Protein AF-0000000087512909 (afdb_homodimer)

Nearest PDB structures (foldseek):
  4nt5-assembly1_A-2  TM=8.032E-01  e=2.536E-07  Homo sapiens
  4my2-assembly1_A-2  TM=7.435E-01  e=4.904E-05  Escherichia coli O157:H7
  5cl1-assembly1_B  TM=7.470E-01  e=7.953E-05  Escherichia coli O157:H7
  5bpu-assembly1_A  TM=6.965E-01  e=5.762E-05  Homo sapiens
  8wvy-assembly1_E  TM=7.202E-01  e=4.205E-04  Homo sapiens

Sequence (232 aa):
MSLLCAGNSITKPCNVTKGKVYLDSNGCKSANEVEVTTCGGSCGTYAMYSLEANMMERSCTCCREESTTKKDVEMICPDGSKFNHSYIHINRCGCQKTECVTPEATQVTRSQRRRRMSLLCAGNSITKPCNVTKGKVYLDSNGCKSANEVEVTTCGGSCGTYAMYSLEANMMERSCTCCREESTTKKDVEMICPDGSKFNHSYIHINRCGCQKTECVTPEATQVTRSQRRRR

Secondary structure (DSSP, 8-state):
------SS--BPBSEEEEEEE--EETTEEESS-EEEEEEEEEEEEEEEEETTTTEEEEEEEEEEEEEEEEEEEEEE-TTS-EEEEEEEEEEEEEEEEE------------------/------SS--BPBSEEEEEEE--EETTEEESS-EEEEEEEEEEEEEEEEETTTTEEEEEEEEEEEEEEEEEEEEEE-TTS-EEEEEEEEEEEEEEEEE------------------

Solvent-accessible surface area (backbone atoms only — not comparable to full-atom values): 13269 Å² total; per-residue (Å²): 131,99,77,66,80,72,83,82,48,65,41,53,54,45,33,70,45,80,43,76,40,65,51,67,50,96,77,20,29,36,78,52,73,39,80,46,32,32,23,32,22,27,25,70,18,27,23,36,61,33,71,80,76,68,42,79,45,74,46,30,26,27,17,30,73,73,38,71,44,82,45,76,42,53,32,39,33,89,90,67,51,72,48,78,44,78,44,66,35,53,76,35,44,38,71,38,63,27,59,80,45,68,66,73,70,76,71,73,74,69,74,73,72,70,81,124,134,87,83,69,81,72,83,80,50,65,42,54,54,44,33,70,44,81,44,75,38,66,51,66,50,96,77,20,29,36,78,52,72,36,81,44,32,33,23,33,23,26,24,70,19,26,25,38,60,34,72,79,77,68,41,79,44,75,46,29,26,28,16,29,72,72,37,70,45,83,44,76,42,53,31,38,34,90,88,68,52,72,48,79,41,77,44,66,38,54,77,36,43,36,68,39,63,26,60,82,44,70,64,72,70,76,70,73,73,70,73,72,71,72,78,123

Radius of gyration: 24.67 Å; Cα contacts (8 Å, |Δi|>4): 544; chains: 2; bounding box: 59×71×62 Å

pLDDT: mean 82.42, std 23.93, range [20.06, 98.62]

Structure (mmCIF, N/CA/C/O backbone):
data_AF-0000000087512909-model_v1
#
loop_
_entity.id
_entity.type
_entity.pdbx_description
1 polymer 'CTCK domain-containing protein'
#
loop_
_atom_site.group_PDB
_atom_site.id
_atom_site.type_symbol
_atom_site.label_atom_id
_atom_site.label_alt_id
_atom_site.label_comp_id
_atom_site.label_asym_id
_atom_site.label_entity_id
_atom_site.label_seq_id
_atom_site.pdbx_PDB_ins_code
_atom_site.Cartn_x
_atom_site.Cartn_y
_atom_site.Cartn_z
_atom_site.occupancy
_atom_site.B_iso_or_equiv
_atom_site.auth_seq_id
_atom_site.auth_comp_id
_atom_site.auth_asym_id
_atom_site.auth_atom_id
_atom_site.pdbx_PDB_model_num
ATOM 1 N N . MET A 1 1 ? -19.719 -14.008 -11.492 1 21.67 1 MET A N 1
ATOM 2 C CA . MET A 1 1 ? -18.578 -13.109 -11.609 1 21.67 1 MET A CA 1
ATOM 3 C C . MET A 1 1 ? -18.828 -11.812 -10.844 1 21.67 1 MET A C 1
ATOM 5 O O . MET A 1 1 ? -19.688 -11.016 -11.234 1 21.67 1 MET A O 1
ATOM 9 N N . SER A 1 2 ? -19.109 -11.961 -9.477 1 26.08 2 SER A N 1
ATOM 10 C CA . SER A 1 2 ? -19.625 -11.055 -8.453 1 26.08 2 SER A CA 1
ATOM 11 C C . SER A 1 2 ? -18.875 -9.734 -8.453 1 26.08 2 SER A C 1
ATOM 13 O O . SER A 1 2 ? -17.719 -9.672 -8.039 1 26.08 2 SER A O 1
ATOM 15 N N . LEU A 1 3 ? -19.188 -8.789 -9.5 1 25.95 3 LEU A N 1
ATOM 16 C CA . LEU A 1 3 ? -18.906 -7.5 -10.133 1 25.95 3 LEU A CA 1
ATOM 17 C C . LEU A 1 3 ? -18.859 -6.383 -9.094 1 25.95 3 LEU A C 1
ATOM 19 O O . LEU A 1 3 ? -17.891 -5.617 -9.031 1 25.95 3 LEU A O 1
ATOM 23 N N . LEU A 1 4 ? -20.125 -5.719 -8.766 1 27.83 4 LEU A N 1
ATOM 24 C CA . LEU A 1 4 ? -20.641 -4.355 -8.711 1 27.83 4 LEU A CA 1
ATOM 25 C C . LEU A 1 4 ? -20.531 -3.793 -7.297 1 27.83 4 LEU A C 1
ATOM 27 O O . LEU A 1 4 ? -21.188 -2.807 -6.965 1 27.83 4 LEU A O 1
ATOM 31 N N . CYS A 1 5 ? -20.031 -4.145 -6.266 1 32.28 5 CYS A N 1
ATOM 32 C CA . CYS A 1 5 ? -20.094 -3.111 -5.238 1 32.28 5 CYS A CA 1
ATOM 33 C C . CYS A 1 5 ? -19.656 -1.761 -5.805 1 32.28 5 CYS A C 1
ATOM 35 O O . CYS A 1 5 ? -18.516 -1.587 -6.215 1 32.28 5 CYS A O 1
ATOM 37 N N . ALA A 1 6 ? -20.453 -0.843 -6.508 1 32.81 6 ALA A N 1
ATOM 38 C CA . ALA A 1 6 ? -20.422 0.403 -7.27 1 32.81 6 ALA A CA 1
ATOM 39 C C . ALA A 1 6 ? -19.5 1.422 -6.605 1 32.81 6 ALA A C 1
ATOM 41 O O . ALA A 1 6 ? -18.609 1.976 -7.25 1 32.81 6 ALA A O 1
ATOM 42 N N . GLY A 1 7 ? -20.109 2.531 -5.762 1 36.38 7 GLY A N 1
ATOM 43 C CA . GLY A 1 7 ? -19.562 3.812 -5.359 1 36.38 7 GLY A CA 1
ATOM 44 C C . GLY A 1 7 ? -18.391 3.68 -4.402 1 36.38 7 GLY A C 1
ATOM 45 O O . GLY A 1 7 ? -17.312 4.227 -4.648 1 36.38 7 GLY A O 1
ATOM 46 N N . ASN A 1 8 ? -18.609 3.648 -2.977 1 41.09 8 ASN A N 1
ATOM 47 C CA . ASN A 1 8 ? -17.531 3.523 -2.014 1 41.09 8 ASN A CA 1
ATOM 48 C C . ASN A 1 8 ? -16.797 2.188 -2.158 1 41.09 8 ASN A C 1
ATOM 50 O O . ASN A 1 8 ? -17.359 1.136 -1.839 1 41.09 8 ASN A O 1
ATOM 54 N N . SER A 1 9 ? -16.156 1.783 -3.201 1 48.12 9 SER A N 1
ATOM 55 C CA . SER A 1 9 ? -15.531 0.517 -3.564 1 48.12 9 SER A CA 1
ATOM 56 C C . SER A 1 9 ? -14.984 -0.203 -2.336 1 48.12 9 SER A C 1
ATOM 58 O O . SER A 1 9 ? -14.133 0.33 -1.627 1 48.12 9 SER A O 1
ATOM 60 N N . ILE A 1 10 ? -15.789 -0.785 -1.479 1 51.94 10 ILE A N 1
ATOM 61 C CA . ILE A 1 10 ? -15.367 -1.654 -0.385 1 51.94 10 ILE A CA 1
ATOM 62 C C . ILE A 1 10 ? -14.18 -2.5 -0.822 1 51.94 10 ILE A C 1
ATOM 64 O O . ILE A 1 10 ? -14.273 -3.281 -1.77 1 51.94 10 ILE A O 1
ATOM 68 N N . THR A 1 11 ? -13.102 -1.934 -0.713 1 67.62 11 THR A N 1
ATOM 69 C CA . THR A 1 11 ? -11.875 -2.68 -0.998 1 67.62 11 THR A CA 1
ATOM 70 C C . THR A 1 11 ? -11.719 -3.846 -0.026 1 67.62 11 THR A C 1
ATOM 72 O O . THR A 1 11 ? -11.906 -3.686 1.182 1 67.62 11 THR A O 1
ATOM 75 N N . LYS A 1 12 ? -11.836 -5.172 -0.447 1 84.44 12 LYS A N 1
ATOM 76 C CA . LYS A 1 12 ? -11.602 -6.371 0.355 1 84.44 12 LYS A CA 1
ATOM 77 C C . LYS A 1 12 ? -10.25 -6.309 1.054 1 84.44 12 LYS A C 1
ATOM 79 O O . LYS A 1 12 ? -9.266 -5.824 0.48 1 84.44 12 LYS A O 1
ATOM 84 N N . PRO A 1 13 ? -10.312 -6.668 2.404 1 90.75 13 PRO A N 1
ATOM 85 C CA . PRO A 1 13 ? -9.023 -6.703 3.102 1 90.75 13 PRO A CA 1
ATOM 86 C C . PRO A 1 13 ? -8.047 -7.707 2.488 1 90.75 13 PRO A C 1
ATOM 88 O O . PRO A 1 13 ? -8.469 -8.648 1.815 1 90.75 13 PRO A O 1
ATOM 91 N N . CYS A 1 14 ? -6.898 -7.547 2.758 1 93.75 14 CYS A N 1
ATOM 92 C CA . CYS A 1 14 ? -5.832 -8.438 2.318 1 93.75 14 CYS A CA 1
ATOM 93 C C . CYS A 1 14 ? -6.125 -9.883 2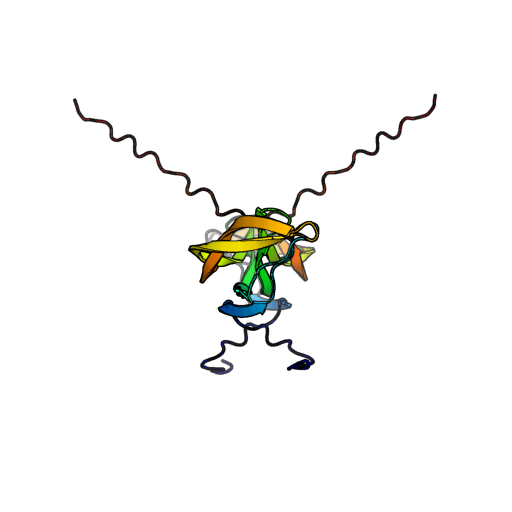.727 1 93.75 14 CYS A C 1
ATOM 95 O O . CYS A 1 14 ? -6.324 -10.164 3.908 1 93.75 14 CYS A O 1
ATOM 97 N N . ASN A 1 15 ? -6.113 -10.75 1.709 1 96.38 15 ASN A N 1
ATOM 98 C CA . ASN A 1 15 ? -6.406 -12.156 1.964 1 96.38 15 ASN A CA 1
ATOM 99 C C . ASN A 1 15 ? -5.863 -13.055 0.854 1 96.38 15 ASN A C 1
ATOM 101 O O . ASN A 1 15 ? -5.566 -12.578 -0.244 1 96.38 15 ASN A O 1
ATOM 105 N N . VAL A 1 16 ? -5.746 -14.406 1.277 1 98.19 16 VAL A N 1
ATOM 106 C CA . VAL A 1 16 ? -5.387 -15.398 0.269 1 98.19 16 VAL A CA 1
ATOM 107 C C . VAL A 1 16 ? -6.609 -15.75 -0.575 1 98.19 16 VAL A C 1
ATOM 109 O O . VAL A 1 16 ? -7.699 -15.969 -0.039 1 98.19 16 VAL A O 1
ATOM 112 N N . THR A 1 17 ? -6.496 -15.766 -1.826 1 97.5 17 THR A N 1
ATOM 113 C CA . THR A 1 17 ? -7.52 -16.266 -2.734 1 97.5 17 THR A CA 1
ATOM 114 C C . THR A 1 17 ? -7.004 -17.484 -3.502 1 97.5 17 THR A C 1
ATOM 116 O O . THR A 1 17 ? -5.82 -17.562 -3.83 1 97.5 17 THR A O 1
ATOM 119 N N . LYS A 1 18 ? -7.922 -18.438 -3.732 1 97.69 18 LYS A N 1
ATOM 120 C CA . LYS A 1 18 ? -7.543 -19.672 -4.414 1 97.69 18 LYS A CA 1
ATOM 121 C C . LYS A 1 18 ? -8.273 -19.812 -5.75 1 97.69 18 LYS A C 1
ATOM 123 O O . LYS A 1 18 ? -9.414 -19.375 -5.887 1 97.69 18 LYS A O 1
ATOM 128 N N . GLY A 1 19 ? -7.562 -20.406 -6.711 1 97.12 19 GLY A N 1
ATOM 129 C CA . GLY A 1 19 ? -8.125 -20.781 -8 1 97.12 19 GLY A CA 1
ATOM 130 C C . GLY A 1 19 ? -7.512 -22.047 -8.578 1 97.12 19 GLY A C 1
ATOM 131 O O . GLY A 1 19 ? -6.371 -22.391 -8.266 1 97.12 19 GLY A O 1
ATOM 132 N N . LYS A 1 20 ? -8.344 -22.75 -9.352 1 97.5 20 LYS A N 1
ATOM 133 C CA . LYS A 1 20 ? -7.824 -23.906 -10.062 1 97.5 20 LYS A CA 1
ATOM 134 C C . LYS A 1 20 ? -7.684 -23.625 -11.555 1 97.5 20 LYS A C 1
ATOM 136 O O . LYS A 1 20 ? -8.656 -23.266 -12.219 1 97.5 20 LYS A O 1
ATOM 141 N N . VAL A 1 21 ? -6.516 -23.812 -11.977 1 96.56 21 VAL A N 1
ATOM 142 C CA . VAL A 1 21 ? -6.262 -23.516 -13.375 1 96.56 21 VAL A CA 1
ATOM 143 C C . VAL A 1 21 ? -5.195 -24.469 -13.922 1 96.56 21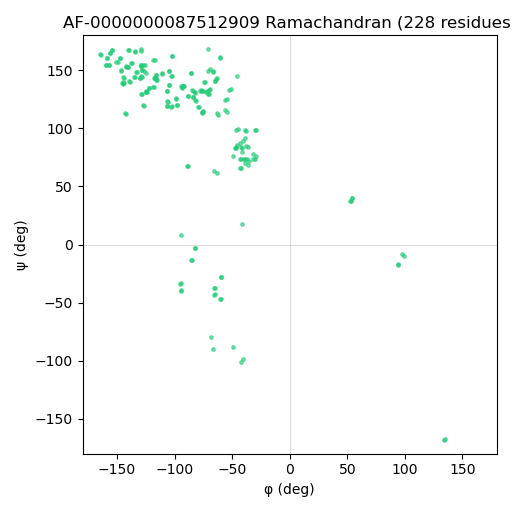 VAL A C 1
ATOM 145 O O . VAL A 1 21 ? -4.504 -25.141 -13.156 1 96.56 21 VAL A O 1
ATOM 148 N N . TYR A 1 22 ? -5.172 -24.562 -15.273 1 96.69 22 TYR A N 1
ATOM 149 C CA . TYR A 1 22 ? -4.02 -25.172 -15.914 1 96.69 22 TYR A CA 1
ATOM 150 C C . TYR A 1 22 ? -2.877 -24.188 -16.062 1 96.69 22 TYR A C 1
ATOM 152 O O . TYR A 1 22 ? -3.059 -23.094 -16.625 1 96.69 22 TYR A O 1
ATOM 160 N N . LEU A 1 23 ? -1.81 -24.531 -15.57 1 96.06 23 LEU A N 1
ATOM 161 C CA . LEU A 1 23 ? -0.639 -23.672 -15.758 1 96.06 23 LEU A CA 1
ATOM 162 C C . LEU A 1 23 ? -0.102 -23.797 -17.172 1 96.06 23 LEU A C 1
ATOM 164 O O . LEU A 1 23 ? -0.105 -24.875 -17.766 1 96.06 23 LEU A O 1
ATOM 168 N N . ASP A 1 24 ? 0.326 -22.641 -17.766 1 94.06 24 ASP A N 1
ATOM 169 C CA . ASP A 1 24 ? 0.859 -22.578 -19.125 1 94.06 24 ASP A CA 1
ATOM 170 C C . ASP A 1 24 ? 2.201 -21.859 -19.156 1 94.06 24 ASP A C 1
ATOM 172 O O . ASP A 1 24 ? 2.342 -20.781 -18.578 1 94.06 24 ASP A O 1
ATOM 176 N N . SER A 1 25 ? 3.164 -22.516 -19.797 1 91 25 SER A N 1
ATOM 177 C CA . SER A 1 25 ? 4.477 -21.906 -20.016 1 91 25 SER A CA 1
ATOM 178 C C . SER A 1 25 ? 5.047 -22.281 -21.375 1 91 25 SER A C 1
ATOM 180 O O . SER A 1 25 ? 5.445 -23.422 -21.594 1 91 25 SER A O 1
ATOM 182 N N . ASN A 1 26 ? 5.148 -21.219 -22.25 1 89.69 26 ASN A N 1
ATOM 183 C CA . ASN A 1 26 ? 5.73 -21.422 -23.578 1 89.69 26 ASN A CA 1
ATOM 184 C C . ASN A 1 26 ? 5.055 -22.578 -24.312 1 89.69 26 ASN A C 1
ATOM 186 O O . ASN A 1 26 ? 5.734 -23.438 -24.891 1 89.69 26 ASN A O 1
ATOM 190 N N . GLY A 1 27 ? 3.814 -22.703 -24.156 1 92.81 27 GLY A N 1
ATOM 191 C CA . GLY A 1 27 ? 3.049 -23.703 -24.891 1 92.81 27 GLY A CA 1
ATOM 192 C C . GLY A 1 27 ? 2.875 -25 -24.141 1 92.81 27 GLY A C 1
ATOM 193 O O . GLY A 1 27 ? 2.049 -25.844 -24.5 1 92.81 27 GLY A O 1
ATOM 194 N N . CYS A 1 28 ? 3.637 -25.156 -23.203 1 96.38 28 CYS A N 1
ATOM 195 C CA . CYS A 1 28 ? 3.498 -26.344 -22.375 1 96.38 28 CYS A CA 1
ATOM 196 C C . CYS A 1 28 ? 2.455 -26.125 -21.281 1 96.38 28 CYS A C 1
ATOM 198 O O . CYS A 1 28 ? 2.357 -25.047 -20.719 1 96.38 28 CYS A O 1
ATOM 200 N N . LYS A 1 29 ? 1.758 -27.281 -20.953 1 97.25 29 LYS A N 1
ATOM 201 C CA . LYS A 1 29 ? 0.678 -27.141 -19.969 1 97.25 29 LYS A CA 1
ATOM 202 C C . LYS A 1 29 ? 0.816 -28.172 -18.859 1 97.25 29 LYS A C 1
ATOM 204 O O . LYS A 1 29 ? 1.403 -29.234 -19.047 1 97.25 29 LYS A O 1
ATOM 209 N N . SER A 1 30 ? 0.26 -27.734 -17.75 1 97.44 30 SER A N 1
ATOM 210 C CA . SER A 1 30 ? 0.24 -28.719 -16.672 1 97.44 30 SER A CA 1
ATOM 211 C C . SER A 1 30 ? -0.66 -29.891 -17 1 97.44 30 SER A C 1
ATOM 213 O O . SER A 1 30 ? -1.695 -29.734 -17.656 1 97.44 30 SER A O 1
ATOM 215 N N . ALA A 1 31 ? -0.308 -31.031 -16.5 1 96.75 31 ALA A N 1
ATOM 216 C CA . ALA A 1 31 ? -1.059 -32.25 -16.766 1 96.75 31 ALA A CA 1
ATOM 217 C C . ALA A 1 31 ? -2.467 -32.188 -16.188 1 96.75 31 ALA A C 1
ATOM 219 O O . ALA A 1 31 ? -3.416 -32.719 -16.75 1 96.75 31 ALA A O 1
ATOM 220 N N . ASN A 1 32 ? -2.566 -31.578 -15.016 1 96.5 32 ASN A N 1
ATOM 221 C CA . ASN A 1 32 ? -3.832 -31.375 -14.32 1 96.5 32 ASN A CA 1
ATOM 222 C C . ASN A 1 32 ? -4.012 -29.922 -13.891 1 96.5 32 ASN A C 1
ATOM 224 O O . ASN A 1 32 ? -3.068 -29.125 -13.961 1 96.5 32 ASN A O 1
ATOM 228 N N . GLU A 1 33 ? -5.273 -29.656 -13.508 1 97.5 33 GLU A N 1
ATOM 229 C CA . GLU A 1 33 ? -5.488 -28.344 -12.883 1 97.5 33 GLU A CA 1
ATOM 230 C C . GLU A 1 33 ? -4.707 -28.234 -11.578 1 97.5 33 GLU A C 1
ATOM 232 O O . GLU A 1 33 ? -4.617 -29.188 -10.812 1 97.5 33 GLU A O 1
ATOM 237 N N . VAL A 1 34 ? -4.254 -27 -11.461 1 97.19 34 VAL A N 1
ATOM 238 C CA . VAL A 1 34 ? -3.443 -26.719 -10.281 1 97.19 34 VAL A CA 1
ATOM 239 C C . VAL A 1 34 ? -4.117 -25.641 -9.445 1 97.19 34 VAL A C 1
ATOM 241 O O . VAL A 1 34 ? -4.637 -24.656 -9.984 1 97.19 34 VAL A O 1
ATOM 244 N N . GLU A 1 35 ? -4.152 -25.859 -8.141 1 97.31 35 GLU A N 1
ATOM 245 C CA . GLU A 1 35 ? -4.625 -24.797 -7.266 1 97.31 35 GLU A CA 1
ATOM 246 C C . GLU A 1 35 ? -3.574 -23.703 -7.105 1 97.31 35 GLU A C 1
ATOM 248 O O . GLU A 1 35 ? -2.498 -23.938 -6.559 1 97.31 35 GLU A O 1
ATOM 253 N N . VAL A 1 36 ? -3.928 -22.562 -7.598 1 97.12 36 VAL A N 1
ATOM 254 C CA . VAL A 1 36 ? -3.041 -21.406 -7.488 1 97.12 36 VAL A CA 1
ATOM 255 C C . VAL A 1 36 ? -3.57 -20.453 -6.422 1 97.12 36 VAL A C 1
ATOM 257 O O . VAL A 1 36 ? -4.773 -20.203 -6.344 1 97.12 36 VAL A O 1
ATOM 260 N N . THR A 1 37 ? -2.6 -19.953 -5.613 1 98.31 37 THR A N 1
ATOM 261 C CA . THR A 1 37 ? -2.979 -19.016 -4.559 1 98.31 37 THR A CA 1
ATOM 262 C C . THR A 1 37 ? -2.359 -17.641 -4.805 1 98.31 37 THR A C 1
ATOM 264 O O . THR A 1 37 ? -1.219 -17.547 -5.266 1 98.31 37 THR A O 1
ATOM 267 N N . THR A 1 38 ? -3.135 -16.562 -4.508 1 98.12 38 THR A N 1
ATOM 268 C CA . THR A 1 38 ? -2.699 -15.18 -4.668 1 98.12 38 THR A CA 1
ATOM 269 C C . THR A 1 38 ? -3.029 -14.359 -3.424 1 98.12 38 THR A C 1
ATOM 271 O O . THR A 1 38 ? -3.953 -14.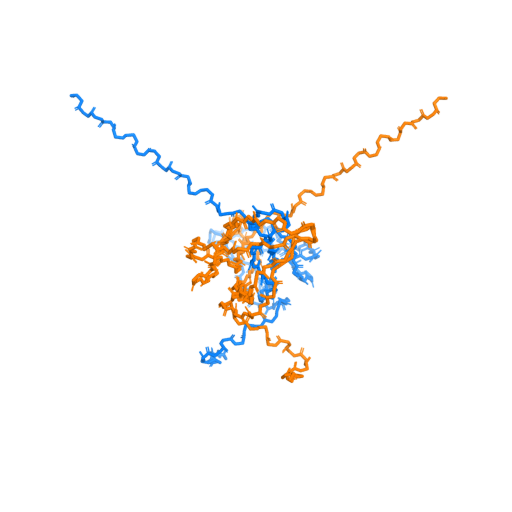695 -2.68 1 98.12 38 THR A O 1
ATOM 274 N N . CYS A 1 39 ? -2.18 -13.422 -3.219 1 97.31 39 CYS A N 1
ATOM 275 C CA . CYS A 1 39 ? -2.514 -12.406 -2.227 1 97.31 39 CYS A CA 1
ATOM 276 C C . CYS A 1 39 ? -3.18 -11.203 -2.881 1 97.31 39 CYS A C 1
ATOM 278 O O . CYS A 1 39 ? -2.717 -10.711 -3.914 1 97.31 39 CYS A O 1
ATOM 280 N N . GLY A 1 40 ? -4.25 -10.766 -2.246 1 95.94 40 GLY A N 1
ATOM 281 C CA . GLY A 1 40 ? -4.902 -9.57 -2.742 1 95.94 40 GLY A CA 1
ATOM 282 C C . GLY A 1 40 ? -5.77 -8.891 -1.7 1 95.94 40 GLY A C 1
ATOM 283 O O . GLY A 1 40 ? -6.305 -9.547 -0.805 1 95.94 40 GLY A O 1
ATOM 284 N N . GLY A 1 41 ? -5.875 -7.59 -1.994 1 93.75 41 GLY A N 1
ATOM 285 C CA . GLY A 1 41 ? -6.742 -6.824 -1.115 1 93.75 41 GLY A CA 1
ATOM 286 C C . GLY A 1 41 ? -6.133 -5.504 -0.675 1 93.75 41 GLY A C 1
ATOM 287 O O . GLY A 1 41 ? -5.102 -5.086 -1.205 1 93.75 41 GLY A O 1
ATOM 288 N N . SER A 1 42 ? -6.785 -4.934 0.321 1 91.31 42 SER A N 1
ATOM 289 C CA . SER A 1 42 ? -6.434 -3.578 0.728 1 91.31 42 SER A CA 1
ATOM 290 C C . SER A 1 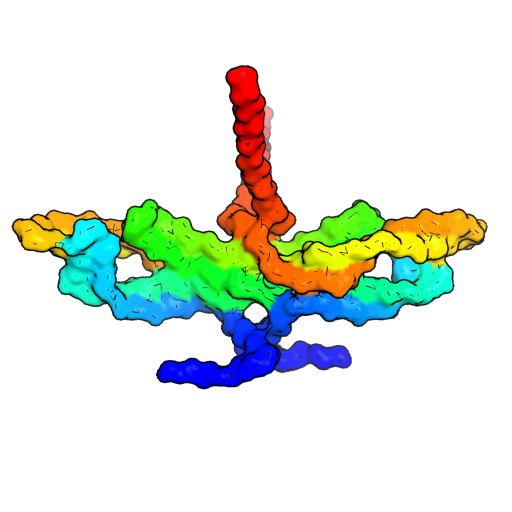42 ? -5.645 -3.58 2.035 1 91.31 42 SER A C 1
ATOM 292 O O . SER A 1 42 ? -5.836 -4.457 2.879 1 91.31 42 SER A O 1
ATOM 294 N N . CYS A 1 43 ? -4.82 -2.617 2.127 1 91.25 43 CYS A N 1
ATOM 295 C CA . CYS A 1 43 ? -4.059 -2.34 3.34 1 91.25 43 CYS A CA 1
ATOM 296 C C . CYS A 1 43 ? -4.195 -0.879 3.748 1 91.25 43 CYS A C 1
ATOM 298 O O . CYS A 1 43 ? -4.488 -0.021 2.914 1 91.25 43 CYS A O 1
ATOM 300 N N . GLY A 1 44 ? -4.023 -0.621 5.043 1 91.06 44 GLY A N 1
ATOM 301 C CA . GLY A 1 44 ? -4.082 0.748 5.531 1 91.06 44 GLY A CA 1
ATOM 302 C C . GLY A 1 44 ? -2.834 1.551 5.207 1 91.06 44 GLY A C 1
ATOM 303 O O . GLY A 1 44 ? -1.715 1.062 5.367 1 91.06 44 GLY A O 1
ATOM 304 N N . THR A 1 45 ? -3.084 2.715 4.691 1 94.44 45 THR A N 1
ATOM 305 C CA . THR A 1 45 ? -1.994 3.619 4.34 1 94.44 45 THR A CA 1
ATOM 306 C C . THR A 1 45 ? -2.371 5.066 4.648 1 94.44 45 THR A C 1
ATOM 308 O O . THR A 1 45 ? -3.551 5.387 4.801 1 94.44 45 THR A O 1
ATOM 311 N N . TYR A 1 46 ? -1.264 5.887 4.91 1 95.19 46 TYR A N 1
ATOM 312 C CA . TYR A 1 46 ? -1.568 7.293 5.16 1 95.19 46 TYR A CA 1
ATOM 313 C C . TYR A 1 46 ? -0.363 8.172 4.855 1 95.19 46 TYR A C 1
ATOM 315 O O . TYR A 1 46 ? 0.757 7.676 4.715 1 95.19 46 TYR A O 1
ATOM 323 N N . ALA A 1 47 ? -0.642 9.469 4.746 1 96.75 47 ALA A N 1
ATOM 324 C CA . ALA A 1 47 ? 0.354 10.523 4.617 1 96.75 47 ALA A CA 1
ATOM 325 C C . ALA A 1 47 ? -0.102 11.797 5.328 1 96.75 47 ALA A C 1
ATOM 327 O O . ALA A 1 47 ? -1.271 12.18 5.242 1 96.75 47 ALA A O 1
ATOM 328 N N . MET A 1 48 ? 0.877 12.414 6.012 1 96.62 48 MET A N 1
ATOM 329 C CA . MET A 1 48 ? 0.559 13.648 6.723 1 96.62 48 MET A CA 1
ATOM 330 C C . MET A 1 48 ? 1.813 14.484 6.949 1 96.62 48 MET A C 1
ATOM 332 O O . MET A 1 48 ? 2.92 13.945 7.004 1 96.62 48 MET A O 1
ATOM 336 N N . TYR A 1 49 ? 1.587 15.812 7.086 1 95.75 49 TYR A N 1
ATOM 337 C CA . TYR A 1 49 ? 2.691 16.688 7.469 1 95.75 49 TYR A CA 1
ATOM 338 C C . TYR A 1 49 ? 2.896 16.672 8.977 1 95.75 49 TYR A C 1
ATOM 340 O O . TYR A 1 49 ? 1.944 16.859 9.742 1 95.75 49 TYR A O 1
ATOM 348 N N . SER A 1 50 ? 4.148 16.484 9.367 1 93.88 50 SER A N 1
ATOM 349 C CA . SER A 1 50 ? 4.535 16.578 10.773 1 93.88 50 SER A CA 1
ATOM 350 C C . SER A 1 50 ? 5.234 17.891 11.062 1 93.88 50 SER A C 1
ATOM 352 O O . SER A 1 50 ? 6.34 18.141 10.578 1 93.88 50 SER A O 1
ATOM 354 N N . LEU A 1 51 ? 4.598 18.578 11.914 1 92.12 51 LEU A N 1
ATOM 355 C CA . LEU A 1 51 ? 5.211 19.844 12.297 1 92.12 51 LEU A CA 1
ATOM 356 C C . LEU A 1 51 ? 6.531 19.609 13.023 1 92.12 51 LEU A C 1
ATOM 358 O O . LEU A 1 51 ? 7.512 20.312 12.781 1 92.12 51 LEU A O 1
ATOM 362 N N . GLU A 1 52 ? 6.543 18.625 13.922 1 88.31 52 GLU A N 1
ATOM 363 C CA . GLU A 1 52 ? 7.73 18.312 14.711 1 88.31 52 GLU A CA 1
ATOM 364 C C . GLU A 1 52 ? 8.898 17.922 13.812 1 88.31 52 GLU A C 1
ATOM 366 O O . GLU A 1 52 ? 10.023 18.391 13.992 1 88.31 52 GLU A O 1
ATOM 371 N N . ALA A 1 53 ? 8.68 17.109 12.898 1 91.75 53 ALA A N 1
ATOM 372 C CA . ALA A 1 53 ? 9.727 16.625 12 1 91.75 53 ALA A CA 1
ATOM 373 C C . ALA A 1 53 ? 9.93 17.578 10.828 1 91.75 53 ALA A C 1
ATOM 375 O O . ALA A 1 53 ? 10.922 17.469 10.102 1 91.75 53 ALA A O 1
ATOM 376 N N . ASN A 1 54 ? 9.023 18.484 10.641 1 91.88 54 ASN A N 1
ATOM 377 C CA . ASN A 1 54 ? 9.023 19.438 9.539 1 91.88 54 ASN A CA 1
ATOM 378 C C . ASN A 1 54 ? 9.133 18.734 8.188 1 91.88 54 ASN A C 1
ATOM 380 O O . ASN A 1 54 ? 9.914 19.141 7.328 1 91.88 54 ASN A O 1
ATOM 384 N N . MET A 1 55 ? 8.445 17.594 8.008 1 94.25 55 MET A N 1
ATOM 385 C CA . MET A 1 55 ? 8.414 16.828 6.762 1 94.25 55 MET A CA 1
ATOM 386 C C . MET A 1 55 ? 7.137 16 6.66 1 94.25 55 MET A C 1
ATOM 388 O O . MET A 1 55 ? 6.414 15.852 7.645 1 94.25 55 MET A O 1
ATOM 392 N N . MET A 1 56 ? 7.012 15.539 5.41 1 94.75 56 MET A N 1
ATOM 393 C CA . MET A 1 56 ? 5.922 14.586 5.199 1 94.75 56 MET A CA 1
ATOM 394 C C . MET A 1 56 ? 6.25 13.242 5.832 1 94.75 56 MET A C 1
ATOM 396 O O . MET A 1 56 ? 7.367 12.734 5.691 1 94.75 56 MET A O 1
ATOM 400 N N . GLU A 1 57 ? 5.301 12.727 6.57 1 94.12 57 GLU A N 1
ATOM 401 C CA . GLU A 1 57 ? 5.371 11.359 7.082 1 94.12 57 GLU A CA 1
ATOM 402 C C . GLU A 1 57 ? 4.402 10.438 6.34 1 94.12 57 GLU A C 1
ATOM 404 O O . GLU A 1 57 ? 3.225 10.766 6.184 1 94.12 57 GLU A O 1
ATOM 409 N N . ARG A 1 58 ? 4.941 9.305 5.941 1 94.38 58 ARG A N 1
ATOM 410 C CA . ARG A 1 58 ? 4.133 8.359 5.18 1 94.38 58 ARG A CA 1
ATOM 411 C C . ARG A 1 58 ? 4.234 6.957 5.766 1 94.38 58 ARG A C 1
ATOM 413 O O . ARG A 1 58 ? 5.293 6.559 6.258 1 94.38 58 ARG A O 1
ATOM 420 N N . SER A 1 59 ? 3.109 6.293 5.703 1 92.94 59 SER A N 1
ATOM 421 C CA . SER A 1 59 ? 3.045 4.883 6.074 1 92.94 59 SER A CA 1
ATOM 422 C C . SER A 1 59 ? 2.418 4.047 4.961 1 92.94 59 SER A C 1
ATOM 424 O O . SER A 1 59 ? 1.236 4.207 4.648 1 92.94 59 SER A O 1
ATOM 426 N N . CYS A 1 60 ? 3.256 3.148 4.539 1 92.5 60 CYS A N 1
ATOM 427 C CA . CYS A 1 60 ? 2.795 2.303 3.441 1 92.5 60 CYS A CA 1
ATOM 428 C C . CYS A 1 60 ? 2.879 0.829 3.816 1 92.5 60 CYS A C 1
ATOM 430 O O . CYS A 1 60 ? 3.859 0.392 4.422 1 92.5 60 CYS A O 1
ATOM 432 N N . THR A 1 61 ? 1.8 0.122 3.566 1 92.31 61 THR A N 1
ATOM 433 C CA . THR A 1 61 ? 1.734 -1.33 3.695 1 92.31 61 THR A CA 1
ATOM 434 C C . THR A 1 61 ? 1.18 -1.961 2.42 1 92.31 61 THR A C 1
ATOM 436 O O . THR A 1 61 ? 0.371 -1.35 1.72 1 92.31 61 THR A O 1
ATOM 439 N N . CYS A 1 62 ? 1.635 -3.162 2.188 1 92.5 62 CYS A N 1
ATOM 440 C CA . CYS A 1 62 ? 1.224 -3.871 0.981 1 92.5 62 CYS A CA 1
ATOM 441 C C . CYS A 1 62 ? 0.863 -5.32 1.296 1 92.5 62 CYS A C 1
ATOM 443 O O . CYS A 1 62 ? 1.54 -5.973 2.092 1 92.5 62 CYS A O 1
ATOM 445 N N . CYS A 1 63 ? -0.134 -5.738 0.558 1 94.5 63 CYS A N 1
ATOM 446 C CA . CYS A 1 63 ? -0.562 -7.125 0.729 1 94.5 63 CYS A CA 1
ATOM 447 C C . CYS A 1 63 ? 0.408 -8.086 0.048 1 94.5 63 CYS A C 1
ATOM 449 O O . CYS A 1 63 ? 0.486 -8.125 -1.182 1 94.5 63 CYS A O 1
ATOM 451 N N . ARG A 1 64 ? 1.099 -8.891 0.919 1 96.12 64 ARG A N 1
ATOM 452 C CA . ARG A 1 64 ? 2.135 -9.789 0.417 1 96.12 64 ARG A CA 1
ATOM 453 C C . ARG A 1 64 ? 2.084 -11.141 1.127 1 96.12 64 ARG A C 1
ATOM 455 O O . ARG A 1 64 ? 1.337 -11.312 2.094 1 96.12 64 ARG A O 1
ATOM 462 N N . GLU A 1 65 ? 2.809 -12.031 0.529 1 96.62 65 GLU A N 1
ATOM 463 C CA . GLU A 1 65 ? 2.852 -13.383 1.084 1 96.62 65 GLU A CA 1
ATOM 464 C C . GLU A 1 65 ? 3.629 -13.414 2.398 1 96.62 65 GLU A C 1
ATOM 466 O O . GLU A 1 65 ? 4.73 -12.867 2.486 1 96.62 65 GLU A O 1
ATOM 471 N N . GLU A 1 66 ? 3.07 -14 3.438 1 96.81 66 GLU A N 1
ATOM 472 C CA . GLU A 1 66 ? 3.744 -14.188 4.719 1 96.81 66 GLU A CA 1
ATOM 473 C C . GLU A 1 66 ? 4.379 -15.578 4.809 1 96.81 66 GLU A C 1
ATOM 475 O O . GLU A 1 66 ? 5.406 -15.75 5.469 1 96.81 66 GLU A O 1
ATOM 480 N N . SER A 1 67 ? 3.725 -16.516 4.207 1 98.06 67 SER A N 1
ATOM 481 C CA . SER A 1 67 ? 4.215 -17.891 4.18 1 98.06 67 SER A CA 1
ATOM 482 C C . SER A 1 67 ? 3.908 -18.562 2.844 1 98.06 67 SER A C 1
ATOM 484 O O . SER A 1 67 ? 2.832 -18.359 2.275 1 98.06 67 SER A O 1
ATOM 486 N N . THR A 1 68 ? 4.91 -19.312 2.377 1 98.19 68 THR A N 1
ATOM 487 C CA . THR A 1 68 ? 4.773 -19.984 1.086 1 98.19 68 THR A CA 1
ATOM 488 C C . THR A 1 68 ? 5.301 -21.422 1.156 1 98.19 68 THR A C 1
ATOM 490 O O . THR A 1 68 ? 6.047 -21.766 2.076 1 98.19 68 THR A O 1
ATOM 493 N N . THR A 1 69 ? 4.844 -22.25 0.298 1 98.19 69 THR A N 1
ATOM 494 C CA . THR A 1 69 ? 5.395 -23.578 0.078 1 98.19 69 THR A CA 1
ATOM 495 C C . THR A 1 69 ? 5.68 -23.812 -1.403 1 98.19 69 THR A C 1
ATOM 497 O O . THR A 1 69 ? 4.984 -23.266 -2.266 1 98.19 69 THR A O 1
ATOM 500 N N . LYS A 1 70 ? 6.805 -24.562 -1.649 1 97.81 70 LYS A N 1
ATOM 501 C CA . LYS A 1 70 ? 7.09 -24.969 -3.023 1 97.81 70 LYS A CA 1
ATOM 502 C C . LYS A 1 70 ? 6.336 -26.234 -3.395 1 97.81 70 LYS A C 1
ATOM 504 O O . LYS A 1 70 ? 6.352 -27.219 -2.645 1 97.81 70 LYS A O 1
ATOM 509 N N . LYS A 1 71 ? 5.691 -26.203 -4.547 1 97.44 71 LYS A N 1
ATOM 510 C CA . LYS A 1 71 ? 4.988 -27.375 -5.066 1 97.44 71 LYS A CA 1
ATOM 511 C C . LYS A 1 71 ? 5.449 -27.719 -6.48 1 97.44 71 LYS A C 1
ATOM 513 O O . LYS A 1 71 ? 5.93 -26.844 -7.207 1 97.44 71 LYS A O 1
ATOM 518 N N . ASP A 1 72 ? 5.293 -29 -6.809 1 96.94 72 ASP A N 1
ATOM 519 C CA . ASP A 1 72 ? 5.723 -29.438 -8.133 1 96.94 72 ASP A CA 1
ATOM 520 C C . ASP A 1 72 ? 4.523 -29.797 -9 1 96.94 72 ASP A C 1
ATOM 522 O O . ASP A 1 72 ? 3.521 -30.312 -8.5 1 96.94 72 ASP A O 1
ATOM 526 N N . VAL A 1 73 ? 4.75 -29.531 -10.25 1 96.62 73 VAL A N 1
ATOM 527 C CA . VAL A 1 73 ? 3.711 -29.875 -11.211 1 96.62 73 VAL A CA 1
ATOM 528 C C . VAL A 1 73 ? 4.352 -30.453 -12.477 1 96.62 73 VAL A C 1
ATOM 530 O O . VAL A 1 73 ? 5.402 -29.969 -12.914 1 96.62 73 VAL A O 1
ATOM 533 N N . GLU A 1 74 ? 3.678 -31.469 -12.992 1 97.31 74 GLU A N 1
ATOM 534 C CA . GLU A 1 74 ? 4.16 -32.031 -14.258 1 97.31 74 GLU A CA 1
ATOM 535 C C . GLU A 1 74 ? 3.629 -31.25 -15.445 1 97.31 74 GLU A C 1
ATOM 537 O O . GLU A 1 74 ? 2.418 -31.062 -15.594 1 97.31 74 GLU A O 1
ATOM 542 N N . MET A 1 75 ? 4.539 -30.828 -16.281 1 97.44 75 MET A N 1
ATOM 543 C CA . MET A 1 75 ? 4.188 -30.109 -17.5 1 97.44 75 MET A CA 1
ATOM 544 C C . MET A 1 75 ? 4.281 -31.016 -18.719 1 97.44 75 MET A C 1
ATOM 546 O O . MET A 1 75 ? 5.195 -31.828 -18.828 1 97.44 75 MET A O 1
ATOM 550 N N . ILE A 1 76 ? 3.395 -30.797 -19.656 1 97.88 76 ILE A N 1
ATOM 551 C CA . ILE A 1 76 ? 3.381 -31.562 -20.906 1 97.88 76 ILE A CA 1
ATOM 552 C C . ILE A 1 76 ? 3.443 -30.609 -22.094 1 97.88 76 ILE A C 1
ATOM 554 O O . ILE A 1 76 ? 2.639 -29.688 -22.203 1 97.88 76 ILE A O 1
ATOM 558 N N . CYS A 1 77 ? 4.379 -30.953 -23.016 1 97.69 77 CYS A N 1
ATOM 559 C CA . C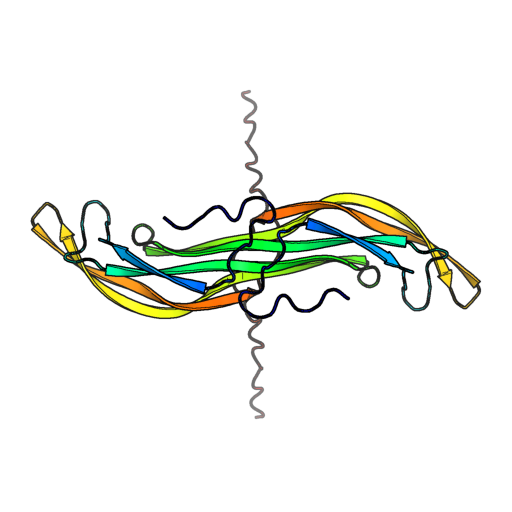YS A 1 77 ? 4.574 -30.094 -24.172 1 97.69 77 CYS A CA 1
ATOM 560 C C . CYS A 1 77 ? 3.908 -30.672 -25.406 1 97.69 77 CYS A C 1
ATOM 562 O O . CYS A 1 77 ? 3.559 -31.859 -25.438 1 97.69 77 CYS A O 1
ATOM 564 N N . PRO A 1 78 ? 3.689 -29.812 -26.438 1 96.69 78 PRO A N 1
ATOM 565 C CA . PRO A 1 78 ? 3.023 -30.281 -27.656 1 96.69 78 PRO A CA 1
ATOM 566 C C . PRO A 1 78 ? 3.77 -31.422 -28.344 1 96.69 78 PRO A C 1
ATOM 568 O O . PRO A 1 78 ? 3.15 -32.25 -29 1 96.69 78 PRO A O 1
ATOM 571 N N . ASP A 1 79 ? 5.094 -31.516 -28.203 1 96.88 79 ASP A N 1
ATOM 572 C CA . ASP A 1 79 ? 5.898 -32.562 -28.828 1 96.88 79 ASP A CA 1
ATOM 573 C C . ASP A 1 79 ? 5.863 -33.844 -28.016 1 96.88 79 ASP A C 1
ATOM 575 O O . ASP A 1 79 ? 6.512 -34.844 -28.359 1 96.88 79 ASP A O 1
ATOM 579 N N . GLY A 1 80 ? 5.211 -33.844 -26.891 1 95.31 80 GLY A N 1
ATOM 580 C CA . GLY A 1 80 ? 5.055 -35 -26.047 1 95.31 80 GLY A CA 1
ATOM 581 C C . GLY A 1 80 ? 6.039 -35.062 -24.906 1 95.31 80 GLY A C 1
ATOM 582 O O . GLY A 1 80 ? 5.902 -35.906 -24 1 95.31 80 GLY A O 1
ATOM 583 N N . SER A 1 81 ? 6.969 -34.188 -24.922 1 96.81 81 SER A N 1
ATOM 584 C CA . SER A 1 81 ? 7.934 -34.156 -23.828 1 96.81 81 SER A CA 1
ATOM 585 C C . SER A 1 81 ? 7.297 -33.656 -22.547 1 96.81 81 SER A C 1
ATOM 587 O O . SER A 1 81 ? 6.301 -32.938 -22.578 1 96.81 81 SER A O 1
ATOM 589 N N . LYS A 1 82 ? 7.891 -34.219 -21.406 1 97.31 82 LYS A N 1
ATOM 590 C CA . LYS A 1 82 ? 7.398 -33.844 -20.094 1 97.31 82 LYS A CA 1
ATOM 591 C C . LYS A 1 82 ? 8.523 -33.312 -19.203 1 97.31 82 LYS A C 1
ATOM 593 O O . LYS A 1 82 ? 9.688 -33.688 -19.391 1 97.31 82 LYS A O 1
ATOM 598 N N . PHE A 1 83 ? 8.172 -32.375 -18.328 1 96.25 83 PHE A N 1
ATOM 599 C CA . PHE A 1 83 ? 9.117 -31.953 -17.297 1 96.25 83 PHE A CA 1
ATOM 600 C C . PHE A 1 83 ? 8.391 -31.516 -16.031 1 96.25 83 PHE A C 1
ATOM 602 O O . PHE A 1 83 ? 7.195 -31.203 -16.078 1 96.25 83 PHE A O 1
ATOM 609 N N . ASN A 1 84 ? 9.117 -31.578 -14.961 1 96.25 84 ASN A N 1
ATOM 610 C CA . ASN A 1 84 ? 8.57 -31.062 -13.703 1 96.25 84 ASN A CA 1
ATOM 611 C C . ASN A 1 84 ? 8.953 -29.609 -13.477 1 96.25 84 ASN A C 1
ATOM 613 O O . ASN A 1 84 ? 10.086 -29.203 -13.75 1 96.25 84 ASN A O 1
ATOM 617 N N . HIS A 1 85 ? 7.922 -28.922 -13.047 1 94.88 85 HIS A N 1
ATOM 618 C CA . HIS A 1 85 ? 8.156 -27.516 -12.703 1 94.88 85 HIS A CA 1
ATOM 619 C C . HIS A 1 85 ? 7.766 -27.234 -11.258 1 94.88 85 HIS A C 1
ATOM 621 O O . HIS A 1 85 ? 6.684 -27.625 -10.812 1 94.88 85 HIS A O 1
ATOM 627 N N . SER A 1 86 ? 8.648 -26.531 -10.594 1 96 86 SER A N 1
ATOM 628 C CA . SER A 1 86 ? 8.336 -26.078 -9.242 1 96 86 SER A CA 1
ATOM 629 C C . SER A 1 86 ? 7.711 -24.688 -9.25 1 96 86 SER A C 1
ATOM 631 O O . SER A 1 86 ? 8.141 -23.812 -10 1 96 86 SER A O 1
ATOM 633 N N . TYR A 1 87 ? 6.66 -24.531 -8.453 1 96 87 TYR A N 1
ATOM 634 C CA . TYR A 1 87 ? 6.039 -23.203 -8.328 1 96 87 TYR A CA 1
ATOM 635 C C . TYR A 1 87 ? 5.762 -22.875 -6.871 1 96 87 TYR A C 1
ATOM 637 O O . TYR A 1 87 ? 5.781 -23.75 -6.008 1 96 87 TYR A O 1
ATOM 645 N N . ILE A 1 88 ? 5.48 -21.609 -6.645 1 97.38 88 ILE A N 1
ATOM 646 C CA . ILE A 1 88 ? 5.301 -21.141 -5.273 1 97.38 88 ILE A CA 1
ATOM 647 C C . ILE A 1 88 ? 3.812 -21.078 -4.941 1 97.38 88 ILE A C 1
ATOM 649 O O . ILE A 1 88 ? 3.041 -20.406 -5.633 1 97.38 88 ILE A O 1
ATOM 653 N N . HIS A 1 89 ? 3.473 -21.828 -3.951 1 97.94 89 HIS A N 1
ATOM 654 C CA . HIS A 1 89 ? 2.129 -21.812 -3.385 1 97.94 89 HIS A CA 1
ATOM 655 C C . HIS A 1 89 ? 2.068 -20.953 -2.135 1 97.94 89 HIS A C 1
ATOM 657 O O . HIS A 1 89 ? 2.812 -21.172 -1.178 1 97.94 89 HIS A O 1
ATOM 663 N N . ILE A 1 90 ? 1.156 -19.953 -2.07 1 98.44 90 ILE A N 1
ATOM 664 C CA . ILE A 1 90 ? 1.037 -19.047 -0.932 1 98.44 90 ILE A CA 1
ATOM 665 C C . ILE A 1 90 ? 0.095 -19.641 0.108 1 98.44 90 ILE A C 1
ATOM 667 O O . ILE A 1 90 ? -1.046 -20 -0.206 1 98.44 90 ILE A O 1
ATOM 671 N N . ASN A 1 91 ? 0.585 -19.703 1.331 1 98.56 91 ASN A N 1
ATOM 672 C CA . ASN A 1 91 ? -0.213 -20.266 2.418 1 98.56 91 ASN A CA 1
ATOM 673 C C . ASN A 1 91 ? -0.958 -19.172 3.182 1 98.56 91 ASN A C 1
ATOM 675 O O . ASN A 1 91 ? -2.064 -19.391 3.674 1 98.56 91 ASN A O 1
ATOM 679 N N . ARG A 1 92 ? -0.226 -18.047 3.369 1 98.62 92 ARG A N 1
ATOM 680 C CA . ARG A 1 92 ? -0.756 -16.953 4.184 1 98.62 92 ARG A CA 1
ATOM 681 C C . ARG A 1 92 ? -0.34 -15.602 3.619 1 98.62 92 ARG A C 1
ATOM 683 O O . ARG A 1 92 ? 0.797 -15.43 3.176 1 98.62 92 ARG A O 1
ATOM 690 N N . CYS A 1 93 ? -1.255 -14.711 3.729 1 97.75 93 CYS A N 1
ATOM 691 C CA . CYS A 1 93 ? -1 -13.336 3.314 1 97.75 93 CYS A CA 1
ATOM 692 C C . CYS A 1 93 ? -1.094 -12.383 4.5 1 97.75 93 CYS A C 1
ATOM 694 O O . CYS A 1 93 ? -1.731 -12.703 5.508 1 97.75 93 CYS A O 1
ATOM 696 N N . GLY A 1 94 ? -0.451 -11.203 4.305 1 95.06 94 GLY A N 1
ATOM 697 C CA . GLY A 1 94 ? -0.608 -10.125 5.27 1 95.06 94 GLY A CA 1
ATOM 698 C C . GLY A 1 94 ? -0.151 -8.781 4.738 1 95.06 94 GLY A C 1
ATOM 699 O O . GLY A 1 94 ? 0.538 -8.711 3.719 1 95.06 94 GLY A O 1
ATOM 700 N N . CYS A 1 95 ? -0.595 -7.738 5.434 1 94.25 95 CYS A N 1
ATOM 701 C CA . CYS A 1 95 ? -0.135 -6.391 5.117 1 94.25 95 CYS A CA 1
ATOM 702 C C . CYS A 1 95 ? 1.249 -6.137 5.699 1 94.25 95 CYS A C 1
ATOM 704 O O . CYS A 1 95 ? 1.426 -6.145 6.918 1 94.25 95 CYS A O 1
ATOM 706 N N . GLN A 1 96 ? 2.188 -5.867 4.781 1 93.69 96 GLN A N 1
ATOM 707 C CA . GLN A 1 96 ? 3.572 -5.688 5.207 1 93.69 96 GLN A CA 1
ATOM 708 C C . GLN A 1 96 ? 4.066 -4.277 4.891 1 93.69 96 GLN A C 1
ATOM 710 O O . GLN A 1 96 ? 3.744 -3.725 3.838 1 93.69 96 GLN A O 1
ATOM 715 N N . LYS A 1 97 ? 4.871 -3.766 5.781 1 92.56 97 LYS A N 1
ATOM 716 C CA . LYS A 1 97 ? 5.402 -2.418 5.605 1 92.56 97 LYS A CA 1
ATOM 717 C C . LYS A 1 97 ? 6.316 -2.34 4.387 1 92.56 97 LYS A C 1
ATOM 719 O O . LYS A 1 97 ? 7.082 -3.266 4.121 1 92.56 97 LYS A O 1
ATOM 724 N N . THR A 1 98 ? 6.211 -1.253 3.67 1 88.81 98 THR A N 1
ATOM 725 C CA . THR A 1 98 ? 7.105 -0.958 2.557 1 88.81 98 THR A CA 1
ATOM 726 C C . THR A 1 98 ? 7.461 0.525 2.527 1 88.81 98 THR A C 1
ATOM 728 O O . THR A 1 98 ? 6.723 1.357 3.059 1 88.81 98 THR A O 1
ATOM 731 N N . GLU A 1 99 ? 8.625 0.814 1.981 1 84 99 GLU A N 1
ATOM 732 C CA . GLU A 1 99 ? 9.008 2.217 1.848 1 84 99 GLU A CA 1
ATOM 733 C C . GLU A 1 99 ? 8.148 2.926 0.802 1 84 99 GLU A C 1
ATOM 735 O O . GLU A 1 99 ? 7.848 2.357 -0.25 1 84 99 GLU A O 1
ATOM 740 N N . CYS A 1 100 ? 7.719 4.062 1.213 1 80.06 100 CYS A N 1
ATOM 741 C CA . CYS A 1 100 ? 6.867 4.852 0.326 1 80.06 100 CYS A CA 1
ATOM 742 C C . CYS A 1 100 ? 7.707 5.75 -0.574 1 80.06 100 CYS A C 1
ATOM 744 O O . CYS A 1 100 ? 7.859 6.941 -0.297 1 80.06 100 CYS A O 1
ATOM 746 N N . VAL A 1 101 ? 8.461 5.25 -1.473 1 71.69 101 VAL A N 1
ATOM 747 C CA . VAL A 1 101 ? 9.297 6.035 -2.377 1 71.69 101 VAL A CA 1
ATOM 748 C C . VAL A 1 101 ? 8.695 6.027 -3.777 1 71.69 101 VAL A C 1
ATOM 750 O O . VAL A 1 101 ? 8.156 5.012 -4.223 1 71.69 101 VAL A O 1
ATOM 753 N N . THR A 1 102 ? 8.367 7.328 -4.211 1 63.94 102 THR A N 1
ATOM 754 C CA . THR A 1 102 ? 7.922 7.379 -5.598 1 63.94 102 THR A CA 1
ATOM 755 C C . THR A 1 102 ? 8.969 6.77 -6.527 1 63.94 102 THR A C 1
ATOM 757 O O . THR A 1 102 ? 10.148 7.098 -6.438 1 63.94 102 THR A O 1
ATOM 760 N N . PRO A 1 103 ? 8.609 5.699 -7.152 1 55.66 103 PRO A N 1
ATOM 761 C CA . PRO A 1 103 ? 9.617 5.133 -8.047 1 55.66 103 PRO A CA 1
ATOM 762 C C . PRO A 1 103 ? 10.273 6.184 -8.938 1 55.66 103 PRO A C 1
ATOM 764 O O . PRO A 1 103 ? 9.609 7.113 -9.398 1 55.66 103 PRO A O 1
ATOM 767 N N . GLU A 1 104 ? 11.477 6.668 -8.547 1 47.19 104 GLU A N 1
ATOM 768 C CA . GLU A 1 104 ? 12.219 7.586 -9.414 1 47.19 104 GLU A CA 1
ATOM 769 C C . GLU A 1 104 ? 11.898 7.324 -10.883 1 47.19 104 GLU A C 1
ATOM 771 O O . GLU A 1 104 ? 11.984 6.188 -11.352 1 47.19 104 GLU A O 1
ATOM 776 N N . ALA A 1 105 ? 11.016 8.102 -11.445 1 43.66 105 ALA A N 1
ATOM 777 C CA . ALA A 1 105 ? 11.008 8.031 -12.898 1 43.66 105 ALA A CA 1
ATOM 778 C C . ALA A 1 105 ? 12.43 7.914 -13.453 1 43.66 105 ALA A C 1
ATOM 780 O O . ALA A 1 105 ? 13.312 8.68 -13.07 1 43.66 105 ALA A O 1
ATOM 781 N N . THR A 1 106 ? 12.914 6.785 -13.789 1 38.97 106 THR A N 1
ATOM 782 C CA . THR A 1 106 ? 14.117 6.801 -14.617 1 38.97 106 THR A CA 1
ATOM 783 C C . THR A 1 106 ? 14.062 7.949 -15.625 1 38.97 106 THR A C 1
ATOM 785 O O . THR A 1 106 ? 13.203 7.973 -16.5 1 38.97 106 THR A O 1
ATOM 788 N N . GLN A 1 107 ? 14.242 9.125 -15.195 1 39.34 107 GLN A N 1
ATOM 789 C CA . GLN A 1 107 ? 14.461 10.211 -16.141 1 39.34 107 GLN A CA 1
ATOM 790 C C . GLN A 1 107 ? 15.133 9.695 -17.422 1 39.34 107 GLN A C 1
ATOM 792 O O . GLN A 1 107 ? 16.281 9.242 -17.375 1 39.34 107 GLN A O 1
ATOM 797 N N . VAL A 1 108 ? 14.469 9.062 -18.297 1 39.44 108 VAL A N 1
ATOM 798 C CA . VAL A 1 108 ? 15.047 8.922 -19.625 1 39.44 108 VAL A CA 1
ATOM 799 C C . VAL A 1 108 ? 15.688 10.242 -20.047 1 39.44 108 VAL A C 1
ATOM 801 O O . VAL A 1 108 ? 15 11.258 -20.203 1 39.44 108 VAL A O 1
ATOM 804 N N . THR A 1 109 ? 16.812 10.602 -19.484 1 34.69 109 THR A N 1
ATOM 805 C CA . THR A 1 109 ? 17.609 11.617 -20.172 1 34.69 109 THR A CA 1
ATOM 806 C C . THR A 1 109 ? 17.594 11.398 -21.688 1 34.69 109 THR A C 1
ATOM 808 O O . THR A 1 109 ? 18.078 10.383 -22.172 1 34.69 109 THR A O 1
ATOM 811 N N . ARG A 1 110 ? 16.578 11.68 -22.312 1 39.25 110 ARG A N 1
ATOM 812 C CA . ARG A 1 110 ? 16.609 11.781 -23.766 1 39.25 110 ARG A CA 1
ATOM 813 C C . ARG A 1 110 ? 17.797 12.625 -24.234 1 39.25 110 ARG A C 1
ATOM 815 O O . ARG A 1 110 ? 17.891 13.805 -23.891 1 39.25 110 ARG A O 1
ATOM 822 N N . SER A 1 111 ? 18.891 11.953 -24.297 1 37.81 111 SER A N 1
ATOM 823 C CA . SER A 1 111 ? 20.031 12.539 -24.984 1 37.81 111 SER A CA 1
ATOM 824 C C . SER A 1 111 ? 19.594 13.344 -26.203 1 37.81 111 SER A C 1
ATOM 826 O O . SER A 1 111 ? 18.984 12.797 -27.125 1 37.81 111 SER A O 1
ATOM 828 N N . GLN A 1 112 ? 18.938 14.43 -25.938 1 40.56 112 GLN A N 1
ATOM 829 C CA . GLN A 1 112 ? 18.828 15.312 -27.094 1 40.56 112 GLN A CA 1
ATOM 830 C C . GLN A 1 112 ? 20.156 15.391 -27.859 1 40.56 112 GLN A C 1
ATOM 832 O O . GLN A 1 112 ? 21.141 15.914 -27.344 1 40.56 112 GLN A O 1
ATOM 837 N N . ARG A 1 113 ? 20.609 14.289 -28.469 1 38.69 113 ARG A N 1
ATOM 838 C CA . ARG A 1 113 ? 21.625 14.438 -29.516 1 38.69 113 ARG A CA 1
ATOM 839 C C . ARG A 1 113 ? 21.312 15.625 -30.422 1 38.69 113 ARG A C 1
ATOM 841 O O . ARG A 1 113 ? 20.266 15.656 -31.078 1 38.69 113 ARG A O 1
ATOM 848 N N . ARG A 1 114 ? 21.625 16.797 -29.984 1 34.81 114 ARG A N 1
ATOM 849 C CA . ARG A 1 114 ? 21.781 17.906 -30.922 1 34.81 114 ARG A CA 1
ATOM 850 C C . ARG A 1 114 ? 22.562 17.484 -32.156 1 34.81 114 ARG A C 1
ATOM 852 O O . ARG A 1 114 ? 23.672 16.969 -32.062 1 34.81 114 ARG A O 1
ATOM 859 N N . ARG A 1 115 ? 21.844 16.969 -33.125 1 39.19 115 ARG A N 1
ATOM 860 C CA . ARG A 1 115 ? 22.406 16.922 -34.469 1 39.19 115 ARG A CA 1
ATOM 861 C C . ARG A 1 115 ? 23.156 18.219 -34.781 1 39.19 115 ARG A C 1
ATOM 863 O O . ARG A 1 115 ? 22.594 19.312 -34.719 1 39.19 115 ARG A O 1
ATOM 870 N N . ARG A 1 116 ? 24.484 18.156 -34.406 1 29.31 116 ARG A N 1
ATOM 871 C CA . ARG A 1 116 ? 25.328 19.016 -35.219 1 29.31 116 ARG A CA 1
ATOM 872 C C . ARG A 1 116 ? 25.141 18.734 -36.719 1 29.31 116 ARG A C 1
ATOM 874 O O . ARG A 1 116 ? 25.047 17.562 -37.125 1 29.31 116 ARG A O 1
ATOM 881 N N . MET B 1 1 ? -19.344 9.961 16.656 1 20.06 1 MET B N 1
ATOM 882 C CA . MET B 1 1 ? -18.203 9.047 16.719 1 20.06 1 MET B CA 1
ATOM 883 C C . MET B 1 1 ? -18.484 7.781 15.906 1 20.06 1 MET B C 1
ATOM 885 O O . MET B 1 1 ? -19.25 6.918 16.328 1 20.06 1 MET B O 1
ATOM 889 N N . SER B 1 2 ? -18.859 7.953 14.664 1 22.34 2 SER B N 1
ATOM 890 C CA . SER B 1 2 ? -19.5 7.051 13.711 1 22.34 2 SER B CA 1
ATOM 891 C C . SER B 1 2 ? -18.844 5.68 13.719 1 22.34 2 SER B C 1
ATOM 893 O O . SER B 1 2 ? -17.656 5.555 14.039 1 22.34 2 SER B O 1
ATOM 895 N N . LEU B 1 3 ? -19.672 4.52 13.508 1 24.25 3 LEU B N 1
ATOM 896 C CA . LEU B 1 3 ? -20.062 3.156 13.836 1 24.25 3 LEU B CA 1
ATOM 897 C C . LEU B 1 3 ? -19 2.156 13.391 1 24.25 3 LEU B C 1
ATOM 899 O O . LEU B 1 3 ? -18.172 2.463 12.531 1 24.25 3 LEU B O 1
ATOM 903 N N . LEU B 1 4 ? -19.125 0.859 13.867 1 26.47 4 LEU B N 1
ATOM 904 C CA . LEU B 1 4 ? -18.953 -0.586 13.945 1 26.47 4 LEU B CA 1
ATOM 905 C C . LEU B 1 4 ? -19.062 -1.227 12.57 1 26.47 4 LEU B C 1
ATOM 907 O O . LEU B 1 4 ? -19.375 -2.416 12.453 1 26.47 4 LEU B O 1
ATOM 911 N N . CYS B 1 5 ? -18.984 -0.806 11.414 1 31.05 5 CYS B N 1
ATOM 912 C CA . CYS B 1 5 ? -18.953 -1.912 10.469 1 31.05 5 CYS B CA 1
ATOM 913 C C . CYS B 1 5 ? -17.984 -2.994 10.914 1 31.05 5 CYS B C 1
ATOM 915 O O . CYS B 1 5 ? -16.781 -2.746 11.031 1 31.05 5 CYS B O 1
ATOM 917 N N . ALA B 1 6 ? -18.234 -4.039 11.773 1 32.91 6 ALA B N 1
ATOM 918 C CA . ALA B 1 6 ? -17.672 -5.156 12.523 1 32.91 6 ALA B CA 1
ATOM 919 C C . ALA B 1 6 ? -16.625 -5.902 11.703 1 32.91 6 ALA B C 1
ATOM 921 O O . ALA B 1 6 ? -15.5 -6.109 12.156 1 32.91 6 ALA B O 1
ATOM 922 N N . GLY B 1 7 ? -17.047 -7.199 10.984 1 36.38 7 GLY B N 1
ATOM 923 C CA . GLY B 1 7 ? -16.219 -8.281 10.492 1 36.38 7 GLY B CA 1
ATOM 924 C C . GLY B 1 7 ? -15.352 -7.883 9.305 1 36.38 7 GLY B C 1
ATOM 925 O O . GLY B 1 7 ? -14.141 -8.133 9.305 1 36.38 7 GLY B O 1
ATOM 926 N N . ASN B 1 8 ? -15.922 -7.824 8 1 41.38 8 ASN B N 1
ATOM 927 C CA . ASN B 1 8 ? -15.164 -7.465 6.809 1 41.38 8 ASN B CA 1
ATOM 928 C C . ASN B 1 8 ? -14.695 -6.012 6.855 1 41.38 8 ASN B C 1
ATOM 930 O O . ASN B 1 8 ? -15.508 -5.09 6.754 1 41.38 8 ASN B O 1
ATOM 934 N N . SER B 1 9 ? -13.891 -5.516 7.699 1 48.81 9 SER B N 1
ATOM 935 C CA . SER B 1 9 ? -13.414 -4.156 7.93 1 48.81 9 SER B CA 1
ATOM 936 C C . SER B 1 9 ? -13.391 -3.352 6.633 1 48.81 9 SER B C 1
ATOM 938 O O . SER B 1 9 ? -12.688 -3.717 5.688 1 48.81 9 SER B O 1
ATOM 940 N N . ILE B 1 10 ? -14.469 -2.912 6.055 1 52.31 10 ILE B N 1
ATOM 941 C CA . ILE B 1 10 ? -14.57 -1.988 4.926 1 52.31 10 ILE B CA 1
ATOM 942 C C . ILE B 1 10 ? -13.492 -0.913 5.051 1 52.31 10 ILE B C 1
ATOM 944 O O . ILE B 1 10 ? -13.461 -0.167 6.031 1 52.31 10 ILE B O 1
ATOM 948 N N . THR B 1 11 ? -12.398 -1.229 4.594 1 68.31 11 THR B N 1
ATOM 949 C CA . THR B 1 11 ? -11.32 -0.241 4.543 1 68.31 11 THR B CA 1
ATOM 950 C C . THR B 1 11 ? -11.703 0.92 3.629 1 68.31 11 THR B C 1
ATOM 952 O O . THR B 1 11 ? -12.219 0.709 2.529 1 68.31 11 THR B O 1
ATOM 955 N N . LYS B 1 12 ? -11.914 2.229 4.133 1 84.5 12 LYS B N 1
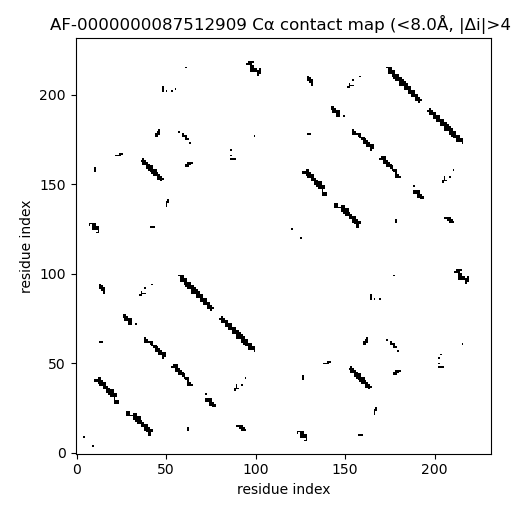ATOM 956 C CA . LYS B 1 12 ? -12.18 3.436 3.357 1 84.5 12 LYS B CA 1
ATOM 957 C C . LYS B 1 12 ? -11.133 3.637 2.27 1 84.5 12 LYS B C 1
ATOM 959 O O . LYS B 1 12 ? -9.945 3.375 2.486 1 84.5 12 LYS B O 1
ATOM 964 N N . PRO B 1 13 ? -11.68 3.951 1.018 1 90.75 13 PRO B N 1
ATOM 965 C CA . PRO B 1 13 ? -10.719 4.238 -0.046 1 90.75 13 PRO B CA 1
ATOM 966 C C . PRO B 1 13 ? -9.82 5.434 0.277 1 90.75 13 PRO B C 1
ATOM 968 O O . PRO B 1 13 ? -10.195 6.285 1.091 1 90.75 13 PRO B O 1
ATOM 971 N N . CYS B 1 14 ? -8.812 5.516 -0.353 1 93.62 14 CYS B N 1
ATOM 972 C CA . CYS B 1 14 ? -7.863 6.621 -0.228 1 93.62 14 CYS B CA 1
ATOM 973 C C . CYS B 1 14 ? -8.555 7.957 -0.475 1 93.62 14 CYS B C 1
ATOM 975 O O . CYS B 1 14 ? -9.156 8.164 -1.529 1 93.62 14 CYS B O 1
ATOM 977 N N . ASN B 1 15 ? -8.414 8.836 0.541 1 96.44 15 ASN B N 1
ATOM 978 C CA . ASN B 1 15 ? -9.055 10.148 0.437 1 96.44 15 ASN B CA 1
ATOM 979 C C . ASN B 1 15 ? -8.391 11.164 1.358 1 96.44 15 ASN B C 1
ATOM 981 O O . ASN B 1 15 ? -7.676 10.797 2.291 1 96.44 15 ASN B O 1
ATOM 985 N N . VAL B 1 16 ? -8.672 12.508 0.963 1 98.19 16 VAL B N 1
ATOM 986 C CA . VAL B 1 16 ? -8.227 13.578 1.847 1 98.19 16 VAL B CA 1
ATOM 987 C C . VAL B 1 16 ? -9.172 13.688 3.039 1 98.19 16 VAL B C 1
ATOM 989 O O . VAL B 1 16 ? -10.398 13.672 2.875 1 98.19 16 VAL B O 1
ATOM 992 N N . THR B 1 17 ? -8.703 13.773 4.199 1 97.56 17 THR B N 1
ATOM 993 C CA . THR B 1 17 ? -9.477 14.094 5.395 1 97.56 17 THR B CA 1
ATOM 994 C C . THR B 1 17 ? -9.008 15.406 6.012 1 97.56 17 THR B C 1
ATOM 996 O O . THR B 1 17 ? -7.82 15.734 5.965 1 97.56 17 THR B O 1
ATOM 999 N N . LYS B 1 18 ? -9.977 16.156 6.539 1 97.69 18 LYS B N 1
ATOM 1000 C CA . LYS B 1 18 ? -9.664 17.469 7.117 1 97.69 18 LYS B CA 1
ATOM 1001 C C . LYS B 1 18 ? -9.953 17.484 8.617 1 97.69 18 LYS B C 1
ATOM 1003 O O . LYS B 1 18 ? -10.883 16.828 9.086 1 97.69 18 LYS B O 1
ATOM 1008 N N . GLY B 1 19 ? -9.109 18.25 9.336 1 97.19 19 GLY B N 1
ATOM 1009 C CA . GLY B 1 19 ? -9.305 18.531 10.75 1 97.19 19 GLY B CA 1
ATOM 1010 C C . GLY B 1 19 ? -8.82 19.906 11.156 1 97.19 19 GLY B C 1
ATOM 1011 O O . GLY B 1 19 ? -7.93 20.469 10.516 1 97.19 19 GLY B O 1
ATOM 1012 N N . LYS B 1 20 ? -9.508 20.453 12.18 1 97.5 20 LYS B N 1
ATOM 1013 C CA . LYS B 1 20 ? -9.055 21.719 12.742 1 97.5 20 LYS B CA 1
ATOM 1014 C C . LYS B 1 20 ? -8.398 21.516 14.102 1 97.5 20 LYS B C 1
ATOM 1016 O O . LYS B 1 20 ? -9.016 20.969 15.023 1 97.5 20 LYS B O 1
ATOM 1021 N N . VAL B 1 21 ? -7.227 21.953 14.133 1 96.56 21 VAL B N 1
ATOM 1022 C CA . VAL B 1 21 ? -6.488 21.75 15.383 1 96.56 21 VAL B CA 1
ATOM 1023 C C . VAL B 1 21 ? -5.527 22.922 15.602 1 96.56 21 VAL B C 1
ATOM 1025 O O . VAL B 1 21 ? -5.266 23.703 14.688 1 96.56 21 VAL B O 1
ATOM 1028 N N . TYR B 1 22 ? -5.109 23.062 16.891 1 96.69 22 TYR B N 1
ATOM 1029 C CA . TYR B 1 22 ? -3.967 23.922 17.172 1 96.69 22 TYR B CA 1
ATOM 1030 C C . TYR B 1 22 ? -2.654 23.203 16.922 1 96.69 22 TYR B C 1
ATOM 1032 O O . TYR B 1 22 ? -2.426 22.109 17.469 1 96.69 22 TYR B O 1
ATOM 1040 N N . LEU B 1 23 ? -1.883 23.734 16.125 1 96.06 23 LEU B N 1
ATOM 1041 C CA . LEU B 1 23 ? -0.564 23.156 15.906 1 96.06 23 LEU B CA 1
ATOM 1042 C C . LEU B 1 23 ? 0.355 23.422 17.094 1 96.06 23 LEU B C 1
ATOM 1044 O O . LEU B 1 23 ? 0.311 24.5 17.688 1 96.06 23 LEU B O 1
ATOM 1048 N N . ASP B 1 24 ? 1.168 22.406 17.469 1 94 24 ASP B N 1
ATOM 1049 C CA . ASP B 1 24 ? 2.1 22.5 18.594 1 94 24 ASP B CA 1
ATOM 1050 C C . ASP B 1 24 ? 3.504 22.062 18.172 1 94 24 ASP B C 1
ATOM 1052 O O . ASP B 1 24 ? 3.678 21.016 17.547 1 94 24 ASP B O 1
ATOM 1056 N N . SER B 1 25 ? 4.469 22.922 18.5 1 90.81 25 SER B N 1
ATOM 1057 C CA . SER B 1 25 ? 5.875 22.609 18.266 1 90.81 25 SER B CA 1
ATOM 1058 C C . SER B 1 25 ? 6.754 23.125 19.406 1 90.81 25 SER B C 1
ATOM 1060 O O . SER B 1 25 ? 6.949 24.344 19.531 1 90.81 25 SER B O 1
ATOM 1062 N N . ASN B 1 26 ? 7.336 22.141 20.172 1 89.56 26 ASN B N 1
ATOM 1063 C CA . ASN B 1 26 ? 8.25 22.5 21.25 1 89.56 26 ASN B CA 1
ATOM 1064 C C . ASN B 1 26 ? 7.625 23.516 22.203 1 89.56 26 ASN B C 1
ATOM 1066 O O . ASN B 1 26 ? 8.258 24.5 22.562 1 89.56 26 ASN B O 1
ATOM 1070 N N . GLY B 1 27 ? 6.383 23.375 22.453 1 92.75 27 GLY B N 1
ATOM 1071 C CA . GLY B 1 27 ? 5.703 24.219 23.422 1 92.75 27 GLY B CA 1
ATOM 1072 C C . GLY B 1 27 ? 5.035 25.422 22.812 1 92.75 27 GLY B C 1
ATOM 1073 O O . GLY B 1 27 ? 4.227 26.094 23.453 1 92.75 27 GLY B O 1
ATOM 1074 N N . CYS B 1 28 ? 5.422 25.703 21.688 1 96.38 28 CYS B N 1
ATOM 1075 C CA . CYS B 1 28 ? 4.785 26.828 20.984 1 96.38 28 CYS B CA 1
ATOM 1076 C C . CYS B 1 28 ? 3.523 26.359 20.266 1 96.38 28 CYS B C 1
ATOM 1078 O O . CYS B 1 28 ? 3.48 25.25 19.734 1 96.38 28 CYS B O 1
ATOM 1080 N N . LYS B 1 29 ? 2.539 27.328 20.203 1 97.25 29 LYS B N 1
ATOM 1081 C CA . LYS B 1 29 ? 1.26 26.953 19.625 1 97.25 29 LYS B CA 1
ATOM 1082 C C . LYS B 1 29 ? 0.825 27.953 18.547 1 97.25 29 LYS B C 1
ATOM 1084 O O . LYS B 1 29 ? 1.214 29.125 18.594 1 97.25 29 LYS B O 1
ATOM 1089 N N . SER B 1 30 ? 0.038 27.359 17.672 1 97.5 30 SER B N 1
ATOM 1090 C CA . SER B 1 30 ? -0.52 28.281 16.688 1 97.5 30 SER B CA 1
ATOM 1091 C C . SER B 1 30 ? -1.492 29.266 17.328 1 97.5 30 SER B C 1
ATOM 1093 O O . SER B 1 30 ? -2.215 28.906 18.266 1 97.5 30 SER B O 1
ATOM 1095 N N . ALA B 1 31 ? -1.559 30.422 16.781 1 96.75 31 ALA B N 1
ATOM 1096 C CA . ALA B 1 31 ? -2.422 31.469 17.312 1 96.75 31 ALA B CA 1
ATOM 1097 C C . ALA B 1 31 ? -3.893 31.094 17.188 1 96.75 31 ALA B C 1
ATOM 1099 O O . ALA B 1 31 ? -4.707 31.438 18.047 1 96.75 31 ALA B O 1
ATOM 1100 N N . ASN B 1 32 ? -4.227 30.438 16.094 1 96.44 32 ASN B N 1
ATOM 1101 C CA . ASN B 1 32 ? -5.574 29.953 15.82 1 96.44 32 ASN B CA 1
ATOM 1102 C C . ASN B 1 32 ? -5.574 28.484 15.422 1 96.44 32 ASN B C 1
ATOM 1104 O O . ASN B 1 32 ? -4.516 27.906 15.18 1 96.44 32 ASN B O 1
ATOM 1108 N N . GLU B 1 33 ? -6.805 27.969 15.422 1 97.5 33 GLU B N 1
ATOM 1109 C CA . GLU B 1 33 ? -6.93 26.625 14.852 1 97.5 33 GLU B CA 1
ATOM 1110 C C . GLU B 1 33 ? -6.582 26.625 13.359 1 97.5 33 GLU B C 1
ATOM 1112 O O . GLU B 1 33 ? -6.934 27.562 12.641 1 97.5 33 GLU B O 1
ATOM 1117 N N . VAL B 1 34 ? -5.941 25.531 13.078 1 97.19 34 VAL B N 1
ATOM 1118 C CA . VAL B 1 34 ? -5.496 25.375 11.695 1 97.19 34 VAL B CA 1
ATOM 1119 C C . VAL B 1 34 ? -6.16 24.156 11.062 1 97.19 34 VAL B C 1
ATOM 1121 O O . VAL B 1 34 ? -6.27 23.109 11.695 1 97.19 34 VAL B O 1
ATOM 1124 N N . GLU B 1 35 ? -6.633 24.328 9.844 1 97.31 35 GLU B N 1
ATOM 1125 C CA . GLU B 1 35 ? -7.129 23.172 9.117 1 97.31 35 GLU B CA 1
ATOM 1126 C C . GLU B 1 35 ? -5.98 22.312 8.594 1 97.31 35 GLU B C 1
ATOM 1128 O O . GLU B 1 35 ? -5.203 22.75 7.746 1 97.31 35 GLU B O 1
ATOM 1133 N N . VAL B 1 36 ? -5.918 21.141 9.133 1 97.19 36 VAL B N 1
ATOM 1134 C CA . VAL B 1 36 ? -4.895 20.188 8.703 1 97.19 36 VAL B CA 1
ATOM 1135 C C . VAL B 1 36 ? -5.52 19.109 7.824 1 97.19 36 VAL B C 1
ATOM 1137 O O . VAL B 1 36 ? -6.613 18.625 8.117 1 97.19 36 VAL B O 1
ATOM 1140 N N . THR B 1 37 ? -4.762 18.797 6.734 1 98.31 37 THR B N 1
ATOM 1141 C CA . THR B 1 37 ? -5.25 17.781 5.82 1 98.31 37 THR B CA 1
ATOM 1142 C C . THR B 1 37 ? -4.316 16.578 5.809 1 98.31 37 THR B C 1
ATOM 1144 O O . THR B 1 37 ? -3.094 16.719 5.887 1 98.31 37 THR B O 1
ATOM 1147 N N . THR B 1 38 ? -4.91 15.336 5.727 1 98.19 38 THR B N 1
ATOM 1148 C CA . THR B 1 38 ? -4.168 14.078 5.695 1 98.19 38 THR B CA 1
ATOM 1149 C C . THR B 1 38 ? -4.691 13.164 4.59 1 98.19 38 THR B C 1
ATOM 1151 O O . THR B 1 38 ? -5.855 13.273 4.191 1 98.19 38 THR B O 1
ATOM 1154 N N . CYS B 1 39 ? -3.773 12.422 4.102 1 97.31 39 CYS B N 1
ATOM 1155 C CA . CYS B 1 39 ? -4.184 11.328 3.229 1 97.31 39 CYS B CA 1
ATOM 1156 C C . CYS B 1 39 ? -4.355 10.031 4.02 1 97.31 39 CYS B C 1
ATOM 1158 O O . CYS B 1 39 ? -3.51 9.695 4.848 1 97.31 39 CYS B O 1
ATOM 1160 N N . GLY B 1 40 ? -5.449 9.367 3.719 1 96 40 GLY B N 1
ATOM 1161 C CA . GLY B 1 40 ? -5.656 8.07 4.348 1 96 40 GLY B CA 1
ATOM 1162 C C . GLY B 1 40 ? -6.645 7.195 3.6 1 96 40 GLY B C 1
ATOM 1163 O O . GLY B 1 40 ? -7.559 7.703 2.945 1 96 40 GLY B O 1
ATOM 1164 N N . GLY B 1 41 ? -6.387 5.906 3.869 1 93.75 41 GLY B N 1
ATOM 1165 C CA . GLY B 1 41 ? -7.305 4.949 3.273 1 93.75 41 GLY B CA 1
ATOM 1166 C C . GLY B 1 41 ? -6.602 3.775 2.617 1 93.75 41 GLY B C 1
ATOM 1167 O O . GLY B 1 41 ? -5.395 3.602 2.775 1 93.75 41 GLY B O 1
ATOM 1168 N N . SER B 1 42 ? -7.398 3.043 1.867 1 91.31 42 SER B N 1
ATOM 1169 C CA . SER B 1 42 ? -6.918 1.775 1.326 1 91.31 42 SER B CA 1
ATOM 1170 C C . SER B 1 42 ? -6.594 1.896 -0.159 1 91.31 42 SER B C 1
ATOM 1172 O O . SER B 1 42 ? -7.215 2.688 -0.873 1 91.31 42 SER B O 1
ATOM 1174 N N . CYS B 1 43 ? -5.656 1.122 -0.536 1 91.19 43 CYS B N 1
ATOM 1175 C CA . CYS B 1 43 ? -5.266 0.973 -1.933 1 91.19 43 CYS B CA 1
ATOM 1176 C C . CYS B 1 43 ? -5.219 -0.497 -2.332 1 91.19 43 CYS B C 1
ATOM 1178 O O . CYS B 1 43 ? -5.059 -1.372 -1.479 1 91.19 43 CYS B O 1
ATOM 1180 N N . GLY B 1 44 ? -5.398 -0.741 -3.631 1 91 44 GLY B N 1
ATOM 1181 C CA . GLY B 1 44 ? -5.32 -2.105 -4.125 1 91 44 GLY B CA 1
ATOM 1182 C C . GLY B 1 44 ? -3.9 -2.625 -4.227 1 91 44 GLY B C 1
ATOM 1183 O O . GLY B 1 44 ? -3.008 -1.921 -4.699 1 91 44 GLY B O 1
ATOM 1184 N N . THR B 1 45 ? -3.727 -3.795 -3.705 1 94.38 45 THR B N 1
ATOM 1185 C CA . THR B 1 45 ? -2.422 -4.449 -3.736 1 94.38 45 THR B CA 1
ATOM 1186 C C . THR B 1 45 ? -2.574 -5.949 -3.961 1 94.38 45 THR B C 1
ATOM 1188 O O . THR B 1 45 ? -3.65 -6.508 -3.748 1 94.38 45 THR B O 1
ATOM 1191 N N . TYR B 1 46 ? -1.473 -6.551 -4.578 1 95.12 46 TYR B N 1
ATOM 1192 C CA . TYR B 1 46 ? -1.545 -7.996 -4.762 1 95.12 46 TYR B CA 1
ATOM 1193 C C . TYR B 1 46 ? -0.151 -8.602 -4.875 1 95.12 46 TYR B C 1
ATOM 1195 O O . TYR B 1 46 ? 0.831 -7.879 -5.074 1 95.12 46 TYR B O 1
ATOM 1203 N N . ALA B 1 47 ? -0.101 -9.914 -4.723 1 96.75 47 ALA B N 1
ATOM 1204 C CA . ALA B 1 47 ? 1.082 -10.742 -4.945 1 96.75 47 ALA B CA 1
ATOM 1205 C C . ALA B 1 47 ? 0.698 -12.109 -5.52 1 96.75 47 ALA B C 1
ATOM 1207 O O . ALA B 1 47 ? -0.28 -12.719 -5.082 1 96.75 47 ALA B O 1
ATOM 1208 N N . MET B 1 48 ? 1.531 -12.523 -6.496 1 96.56 48 MET B N 1
ATOM 1209 C CA . MET B 1 48 ? 1.27 -13.82 -7.113 1 96.56 48 MET B CA 1
ATOM 1210 C C . MET B 1 48 ? 2.535 -14.391 -7.746 1 96.56 48 MET B C 1
ATOM 1212 O O . MET B 1 48 ? 3.43 -13.633 -8.141 1 96.56 48 MET B O 1
ATOM 1216 N N . TYR B 1 49 ? 2.562 -15.734 -7.848 1 95.88 49 TYR B N 1
ATOM 1217 C CA . TYR B 1 49 ? 3.65 -16.375 -8.578 1 95.88 49 TYR B CA 1
ATOM 1218 C C . TYR B 1 49 ? 3.373 -16.375 -10.078 1 95.88 49 TYR B C 1
ATOM 1220 O O . TYR B 1 49 ? 2.293 -16.781 -10.516 1 95.88 49 TYR B O 1
ATOM 1228 N N . SER B 1 50 ? 4.371 -15.93 -10.828 1 93.94 50 SER B N 1
ATOM 1229 C CA . SER B 1 50 ? 4.316 -15.992 -12.281 1 93.94 50 SER B CA 1
ATOM 1230 C C . SER B 1 50 ? 5.148 -17.156 -12.82 1 93.94 50 SER B C 1
ATOM 1232 O O . SER B 1 50 ? 6.375 -17.156 -12.711 1 93.94 50 SER B O 1
ATOM 1234 N N . LEU B 1 51 ? 4.445 -17.969 -13.445 1 92.25 51 LEU B N 1
ATOM 1235 C CA . LEU B 1 51 ? 5.156 -19.109 -14.039 1 92.25 51 LEU B CA 1
ATOM 1236 C C . LEU B 1 51 ? 6.105 -18.625 -15.141 1 92.25 51 LEU B C 1
ATOM 1238 O O . LEU B 1 51 ? 7.238 -19.109 -15.227 1 92.25 51 LEU B O 1
ATOM 124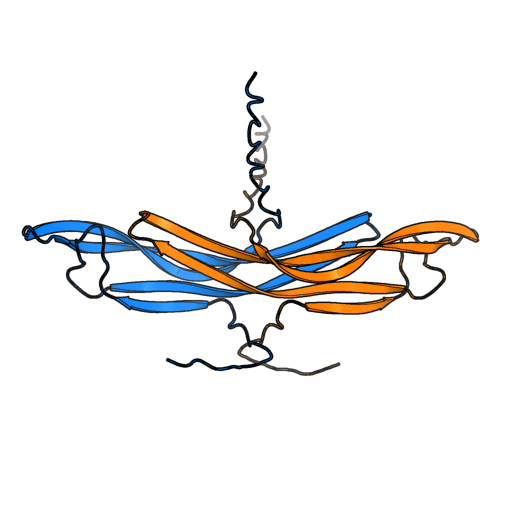2 N N . GLU B 1 52 ? 5.625 -17.719 -15.961 1 88.44 52 GLU B N 1
ATOM 1243 C CA . GLU B 1 52 ? 6.414 -17.188 -17.078 1 88.44 52 GLU B CA 1
ATOM 1244 C C . GLU B 1 52 ? 7.691 -16.516 -16.578 1 88.44 52 GLU B C 1
ATOM 1246 O O . GLU B 1 52 ? 8.773 -16.766 -17.109 1 88.44 52 GLU B O 1
ATOM 1251 N N . ALA B 1 53 ? 7.605 -15.727 -15.617 1 91.69 53 ALA B N 1
ATOM 1252 C CA . ALA B 1 53 ? 8.75 -15.008 -15.078 1 91.69 53 ALA B CA 1
ATOM 1253 C C . ALA B 1 53 ? 9.508 -15.852 -14.055 1 91.69 53 ALA B C 1
ATOM 1255 O O . ALA B 1 53 ? 10.633 -15.523 -13.672 1 91.69 53 ALA B O 1
ATOM 1256 N N . ASN B 1 54 ? 8.914 -16.922 -13.617 1 92 54 ASN B N 1
ATOM 1257 C CA . ASN B 1 54 ? 9.461 -17.812 -12.602 1 92 54 ASN B CA 1
ATOM 1258 C C . ASN B 1 54 ? 9.836 -17.062 -11.328 1 92 54 ASN B C 1
ATOM 1260 O O . ASN B 1 54 ? 10.914 -17.266 -10.773 1 92 54 ASN B O 1
ATOM 1264 N N . MET B 1 55 ? 9.008 -16.094 -10.906 1 94.44 55 MET B N 1
ATOM 1265 C CA . MET B 1 55 ? 9.211 -15.297 -9.695 1 94.44 55 MET B CA 1
ATOM 1266 C C . MET B 1 55 ? 7.883 -14.766 -9.164 1 94.44 55 MET B C 1
ATOM 1268 O O . MET B 1 55 ? 6.867 -14.805 -9.867 1 94.44 55 MET B O 1
ATOM 1272 N N . MET B 1 56 ? 8.062 -14.289 -7.926 1 94.75 56 MET B N 1
ATOM 1273 C CA . MET B 1 56 ? 6.922 -13.578 -7.355 1 94.75 56 MET B CA 1
ATOM 1274 C C . MET B 1 56 ? 6.746 -12.211 -8.016 1 94.75 56 MET B C 1
ATOM 1276 O O . MET B 1 56 ? 7.719 -11.484 -8.211 1 94.75 56 MET B O 1
ATOM 1280 N N . GLU B 1 57 ? 5.523 -11.938 -8.414 1 94.12 57 GLU B N 1
ATOM 1281 C CA . GLU B 1 57 ? 5.145 -10.609 -8.883 1 94.12 57 GLU B CA 1
ATOM 1282 C C . GLU B 1 57 ? 4.293 -9.883 -7.852 1 94.12 57 GLU B C 1
ATOM 1284 O O . GLU B 1 57 ? 3.318 -10.438 -7.34 1 94.12 57 GLU B O 1
ATOM 1289 N N . ARG B 1 58 ? 4.684 -8.641 -7.602 1 94.31 58 ARG B N 1
ATOM 1290 C CA . ARG B 1 58 ? 3.977 -7.855 -6.594 1 94.31 58 ARG B CA 1
ATOM 1291 C C . ARG B 1 58 ? 3.6 -6.484 -7.141 1 94.31 58 ARG B C 1
ATOM 1293 O O . ARG B 1 58 ? 4.344 -5.895 -7.926 1 94.31 58 ARG B O 1
ATOM 1300 N N . SER B 1 59 ? 2.438 -6.066 -6.715 1 92.81 59 SER B N 1
ATOM 1301 C CA . SER B 1 59 ? 1.968 -4.715 -7.004 1 92.81 59 SER B CA 1
ATOM 1302 C C . SER B 1 59 ? 1.547 -3.992 -5.727 1 92.81 59 SER B C 1
ATOM 1304 O O . SER B 1 59 ? 0.585 -4.395 -5.07 1 92.81 59 SER B O 1
ATOM 1306 N N . CYS B 1 60 ? 2.258 -2.914 -5.547 1 92.38 60 CYS B N 1
ATOM 1307 C CA . CYS B 1 60 ? 1.982 -2.148 -4.336 1 92.38 60 CYS B CA 1
ATOM 1308 C C . CYS B 1 60 ? 1.643 -0.701 -4.672 1 92.38 60 CYS B C 1
ATOM 1310 O O . CYS B 1 60 ? 2.275 -0.094 -5.539 1 92.38 60 CYS B O 1
ATOM 1312 N N . THR B 1 61 ? 0.572 -0.228 -4.082 1 92.25 61 THR B N 1
ATOM 1313 C CA . THR B 1 61 ? 0.183 1.177 -4.133 1 92.25 61 THR B CA 1
ATOM 1314 C C . THR B 1 61 ? -0.069 1.719 -2.727 1 92.25 61 THR B C 1
ATOM 1316 O O . THR B 1 61 ? -0.49 0.978 -1.836 1 92.25 61 THR B O 1
ATOM 1319 N N . CYS B 1 62 ? 0.184 2.986 -2.586 1 92.62 62 CYS B N 1
ATOM 1320 C CA . CYS B 1 62 ? 0.027 3.635 -1.289 1 92.62 62 CYS B CA 1
ATOM 1321 C C . CYS B 1 62 ? -0.703 4.965 -1.429 1 92.62 62 CYS B C 1
ATOM 1323 O O . CYS B 1 62 ? -0.455 5.719 -2.373 1 92.62 62 CYS B O 1
ATOM 1325 N N . CYS B 1 63 ? -1.479 5.199 -0.415 1 94.5 63 CYS B N 1
ATOM 1326 C CA . CYS B 1 63 ? -2.211 6.461 -0.396 1 94.5 63 CYS B CA 1
ATOM 1327 C C . CYS B 1 63 ? -1.293 7.617 -0.019 1 94.5 63 CYS B C 1
ATOM 1329 O O . CYS B 1 63 ? -0.837 7.707 1.122 1 94.5 63 CYS B O 1
ATOM 1331 N N . ARG B 1 64 ? -1.096 8.531 -1.025 1 96.12 64 ARG B N 1
ATOM 1332 C CA . ARG B 1 64 ? -0.161 9.633 -0.839 1 96.12 64 ARG B CA 1
ATOM 1333 C C . ARG B 1 64 ? -0.706 10.922 -1.449 1 96.12 64 ARG B C 1
ATOM 1335 O O . ARG B 1 64 ? -1.732 10.906 -2.133 1 96.12 64 ARG B O 1
ATOM 1342 N N . GLU B 1 65 ? -0.023 11.969 -1.067 1 96.62 65 GLU B N 1
ATOM 1343 C CA . GLU B 1 65 ? -0.435 13.281 -1.563 1 96.62 65 GLU B CA 1
ATOM 1344 C C . GLU B 1 65 ? -0.132 13.43 -3.051 1 96.62 65 GLU B C 1
ATOM 1346 O O . GLU B 1 65 ? 0.97 13.102 -3.5 1 96.62 65 GLU B O 1
ATOM 1351 N N . GLU B 1 66 ? -1.102 13.852 -3.848 1 96.75 66 GLU B N 1
ATOM 1352 C CA . GLU B 1 66 ? -0.915 14.141 -5.27 1 96.75 66 GLU B CA 1
ATOM 1353 C C . GLU B 1 66 ? -0.633 15.617 -5.5 1 96.75 66 GLU B C 1
ATOM 1355 O O . GLU B 1 66 ? 0.069 15.984 -6.449 1 96.75 66 GLU B O 1
ATOM 1360 N N . SER B 1 67 ? -1.229 16.422 -4.68 1 98 67 SER B N 1
ATOM 1361 C CA . SER B 1 67 ? -1.048 17.859 -4.762 1 98 67 SER B CA 1
ATOM 1362 C C . SER B 1 67 ? -1.051 18.5 -3.375 1 98 67 SER B C 1
ATOM 1364 O O . SER B 1 67 ? -1.83 18.109 -2.506 1 98 67 SER B O 1
ATOM 1366 N N . THR B 1 68 ? -0.147 19.469 -3.227 1 98.19 68 THR B N 1
ATOM 1367 C CA . THR B 1 68 ? -0.005 20.141 -1.936 1 98.19 68 THR B CA 1
ATOM 1368 C C . THR B 1 68 ? 0.164 21.641 -2.119 1 98.19 68 THR B C 1
ATOM 1370 O O . THR B 1 68 ? 0.485 22.109 -3.215 1 98.19 68 THR B O 1
ATOM 1373 N N . THR B 1 69 ? -0.156 22.406 -1.13 1 98.19 69 THR B N 1
ATOM 1374 C CA . THR B 1 69 ? 0.151 23.828 -1.045 1 98.19 69 THR B CA 1
ATOM 1375 C C . THR B 1 69 ? 0.825 24.156 0.284 1 98.19 69 THR B C 1
ATOM 1377 O O . THR B 1 69 ? 0.569 23.5 1.296 1 98.19 69 THR B O 1
ATOM 1380 N N . LYS B 1 70 ? 1.771 25.141 0.204 1 97.81 70 LYS B N 1
ATOM 1381 C CA . LYS B 1 70 ? 2.379 25.641 1.435 1 97.81 70 LYS B CA 1
ATOM 1382 C C . LYS B 1 70 ? 1.526 26.734 2.068 1 97.81 70 LYS B C 1
ATOM 1384 O O . LYS B 1 70 ? 1.097 27.656 1.385 1 97.81 70 LYS B O 1
ATOM 1389 N N . LYS B 1 71 ? 1.31 26.609 3.371 1 97.38 71 LYS B N 1
ATOM 1390 C CA . LYS B 1 71 ? 0.577 27.625 4.125 1 97.38 71 LYS B CA 1
ATOM 1391 C C . LYS B 1 71 ? 1.378 28.078 5.34 1 97.38 71 LYS B C 1
ATOM 1393 O O . LYS B 1 71 ? 2.23 27.359 5.844 1 97.38 71 LYS B O 1
ATOM 1398 N N . ASP B 1 72 ? 1.072 29.297 5.742 1 96.88 72 ASP B N 1
ATOM 1399 C CA . ASP B 1 72 ? 1.791 29.859 6.883 1 96.88 72 ASP B CA 1
ATOM 1400 C C . ASP B 1 72 ? 0.874 30 8.094 1 96.88 72 ASP B C 1
ATOM 1402 O O . ASP B 1 72 ? -0.32 30.266 7.949 1 96.88 72 ASP B O 1
ATOM 1406 N N . VAL B 1 73 ? 1.525 29.812 9.211 1 96.5 73 VAL B N 1
ATOM 1407 C CA . VAL B 1 73 ? 0.787 29.969 10.461 1 96.5 73 VAL B CA 1
ATOM 1408 C C . VAL B 1 73 ? 1.654 30.703 11.484 1 96.5 73 VAL B C 1
ATOM 1410 O O . VAL B 1 73 ? 2.863 30.469 11.562 1 96.5 73 VAL B O 1
ATOM 1413 N N . GLU B 1 74 ? 0.968 31.594 12.219 1 97.31 74 GLU B N 1
ATOM 1414 C CA . GLU B 1 74 ? 1.691 32.281 13.281 1 97.31 74 GLU B CA 1
ATOM 1415 C C . GLU B 1 74 ? 1.735 31.438 14.555 1 97.31 74 GLU B C 1
ATOM 1417 O O . GLU B 1 74 ? 0.693 31.016 15.062 1 97.31 74 GLU B O 1
ATOM 1422 N N . MET B 1 75 ? 2.928 31.25 15.039 1 97.44 75 MET B N 1
ATOM 1423 C CA . MET B 1 75 ? 3.131 30.5 16.281 1 97.44 75 MET B CA 1
ATOM 1424 C C . MET B 1 75 ? 3.414 31.438 17.438 1 97.44 75 MET B C 1
ATOM 1426 O O . MET B 1 75 ? 4.117 32.438 17.281 1 97.44 75 MET B O 1
ATOM 1430 N N . ILE B 1 76 ? 2.926 31.062 18.609 1 97.88 76 ILE B N 1
ATOM 1431 C CA . ILE B 1 76 ? 3.137 31.859 19.812 1 97.88 76 ILE B CA 1
ATOM 1432 C C . ILE B 1 76 ? 3.766 30.984 20.891 1 97.88 76 ILE B C 1
ATOM 1434 O O . ILE B 1 76 ? 3.25 29.906 21.219 1 97.88 76 ILE B O 1
ATOM 1438 N N . CYS B 1 77 ? 4.848 31.531 21.5 1 97.69 77 CYS B N 1
ATOM 1439 C CA . CYS B 1 77 ? 5.566 30.766 22.516 1 97.69 77 CYS B CA 1
ATOM 1440 C C . CYS B 1 77 ? 5.223 31.234 23.906 1 97.69 77 CYS B C 1
ATOM 1442 O O . CYS B 1 77 ? 4.664 32.312 24.078 1 97.69 77 CYS B O 1
ATOM 1444 N N . PRO B 1 78 ? 5.52 30.391 24.938 1 96.69 78 PRO B N 1
ATOM 1445 C CA . PRO B 1 78 ? 5.188 30.734 26.312 1 96.69 78 PRO B CA 1
ATOM 1446 C C . PRO B 1 78 ? 5.859 32.031 26.766 1 96.69 78 PRO B C 1
ATOM 1448 O O . PRO B 1 78 ? 5.32 32.75 27.625 1 96.69 78 PRO B O 1
ATOM 1451 N N . ASP B 1 79 ? 7.016 32.406 26.219 1 96.88 79 ASP B N 1
ATOM 1452 C CA . ASP B 1 79 ? 7.738 33.625 26.594 1 96.88 79 ASP B CA 1
ATOM 1453 C C . ASP B 1 79 ? 7.188 34.844 25.875 1 96.88 79 ASP B C 1
ATOM 1455 O O . ASP B 1 79 ? 7.695 35.938 26.047 1 96.88 79 ASP B O 1
ATOM 1459 N N . GLY B 1 80 ? 6.246 34.656 25.016 1 95.38 80 GLY B N 1
ATOM 1460 C CA . GLY B 1 80 ? 5.598 35.75 24.312 1 95.38 80 GLY B CA 1
ATOM 1461 C C . GLY B 1 80 ? 6.137 35.969 22.906 1 95.38 80 GLY B C 1
ATOM 1462 O O . GLY B 1 80 ? 5.562 36.719 22.125 1 95.38 80 GLY B O 1
ATOM 1463 N N . SER B 1 81 ? 7.191 35.312 22.609 1 96.81 81 SER B N 1
ATOM 1464 C CA . SER B 1 81 ? 7.75 35.438 21.266 1 96.81 81 SER B CA 1
ATOM 1465 C C . SER B 1 81 ? 6.855 34.781 20.219 1 96.81 81 SER B C 1
ATOM 1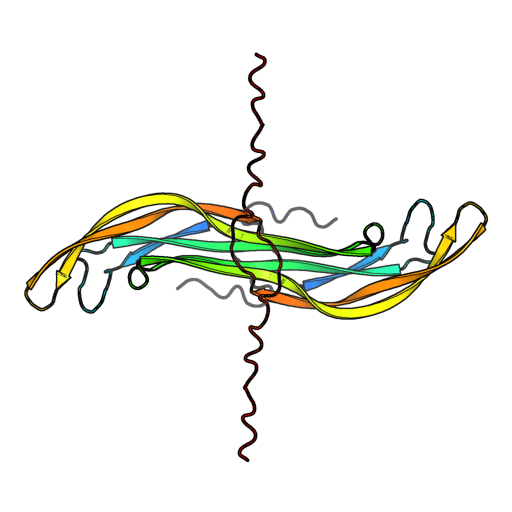467 O O . SER B 1 81 ? 6.094 33.875 20.547 1 96.81 81 SER B O 1
ATOM 1469 N N . LYS B 1 82 ? 6.949 35.375 18.984 1 97.31 82 LYS B N 1
ATOM 1470 C CA . LYS B 1 82 ? 6.152 34.875 17.859 1 97.31 82 LYS B CA 1
ATOM 1471 C C . LYS B 1 82 ? 7.031 34.562 16.656 1 97.31 82 LYS B C 1
ATOM 1473 O O . LYS B 1 82 ? 8.086 35.188 16.484 1 97.31 82 LYS B O 1
ATOM 1478 N N . PHE B 1 83 ? 6.617 33.594 15.891 1 96.25 83 PHE B N 1
ATOM 1479 C CA . PHE B 1 83 ? 7.266 33.312 14.609 1 96.25 83 PHE B CA 1
ATOM 1480 C C . PHE B 1 83 ? 6.281 32.719 13.625 1 96.25 83 PHE B C 1
ATOM 1482 O O . PHE B 1 83 ? 5.258 32.156 14.023 1 96.25 83 PHE B O 1
ATOM 1489 N N . ASN B 1 84 ? 6.613 32.875 12.383 1 96.25 84 ASN B N 1
ATOM 1490 C CA . ASN B 1 84 ? 5.82 32.219 11.344 1 96.25 84 ASN B CA 1
ATOM 1491 C C . ASN B 1 84 ? 6.406 30.875 10.953 1 96.25 84 ASN B C 1
ATOM 1493 O O . ASN B 1 84 ? 7.625 30.734 10.844 1 96.25 84 ASN B O 1
ATOM 1497 N N . HIS B 1 85 ? 5.449 29.969 10.836 1 94.81 85 HIS B N 1
ATOM 1498 C CA . HIS B 1 85 ? 5.844 28.641 10.391 1 94.81 85 HIS B CA 1
ATOM 1499 C C . HIS B 1 85 ? 5.094 28.234 9.125 1 94.81 85 HIS B C 1
ATOM 1501 O O . HIS B 1 85 ? 3.869 28.391 9.055 1 94.81 85 HIS B O 1
ATOM 1507 N N . SER B 1 86 ? 5.859 27.703 8.203 1 95.88 86 SER B N 1
ATOM 1508 C CA . SER B 1 86 ? 5.242 27.156 6.996 1 95.88 86 SER B CA 1
ATOM 1509 C C . SER B 1 86 ? 4.957 25.672 7.148 1 95.88 86 SER B C 1
ATOM 1511 O O . SER B 1 86 ? 5.777 24.922 7.695 1 95.88 86 SER B O 1
ATOM 1513 N N . TYR B 1 87 ? 3.768 25.281 6.711 1 96 87 TYR B N 1
ATOM 1514 C CA . TYR B 1 87 ? 3.43 23.859 6.738 1 96 87 TYR B CA 1
ATOM 1515 C C . TYR B 1 87 ? 2.789 23.422 5.426 1 96 87 TYR B C 1
ATOM 1517 O O . TYR B 1 87 ? 2.359 24.25 4.633 1 96 87 TYR B O 1
ATOM 1525 N N . ILE B 1 88 ? 2.721 22.125 5.262 1 97.31 88 ILE B N 1
ATOM 1526 C CA . ILE B 1 88 ? 2.225 21.578 4.004 1 97.31 88 ILE B CA 1
ATOM 1527 C C . ILE B 1 88 ? 0.752 21.203 4.148 1 97.31 88 ILE B C 1
ATOM 1529 O O . ILE B 1 88 ? 0.39 20.406 5.02 1 97.31 88 ILE B O 1
ATOM 1533 N N . HIS B 1 89 ? -0.018 21.844 3.328 1 97.94 89 HIS B N 1
ATOM 1534 C CA . HIS B 1 89 ? -1.438 21.531 3.205 1 97.94 89 HIS B CA 1
ATOM 1535 C C . HIS B 1 89 ? -1.705 20.625 2.008 1 97.94 89 HIS B C 1
ATOM 1537 O O . HIS B 1 89 ? -1.363 20.969 0.875 1 97.94 89 HIS B O 1
ATOM 1543 N N . ILE B 1 90 ? -2.371 19.469 2.199 1 98.44 90 ILE B N 1
ATOM 1544 C CA . ILE B 1 90 ? -2.652 18.516 1.123 1 98.44 90 ILE B CA 1
ATOM 1545 C C . ILE B 1 90 ? -3.977 18.875 0.455 1 98.44 90 ILE B C 1
ATOM 1547 O O . ILE B 1 90 ? -5.008 19 1.124 1 98.44 90 ILE B O 1
ATOM 1551 N N . ASN B 1 91 ? -3.92 19 -0.869 1 98.56 91 ASN B N 1
ATOM 1552 C CA . ASN B 1 91 ? -5.117 19.344 -1.627 1 98.56 91 ASN B CA 1
ATOM 1553 C C . ASN B 1 91 ? -5.82 18.094 -2.158 1 98.56 91 ASN B C 1
ATOM 1555 O O . ASN B 1 91 ? -7.047 18.062 -2.273 1 98.56 91 ASN B O 1
ATOM 1559 N N . ARG B 1 92 ? -4.957 17.141 -2.59 1 98.62 92 ARG B N 1
ATOM 1560 C CA . ARG B 1 92 ? -5.477 15.938 -3.238 1 98.62 92 ARG B CA 1
ATOM 1561 C C . ARG B 1 92 ? -4.641 14.719 -2.881 1 98.62 92 ARG B C 1
ATOM 1563 O O . ARG B 1 92 ? -3.41 14.797 -2.816 1 98.62 92 ARG B O 1
ATOM 1570 N N . CYS B 1 93 ? -5.352 13.648 -2.758 1 97.75 93 CYS B N 1
ATOM 1571 C CA . CYS B 1 93 ? -4.703 12.367 -2.494 1 97.75 93 CYS B CA 1
ATOM 1572 C C . CYS B 1 93 ? -4.973 11.375 -3.623 1 97.75 93 CYS B C 1
ATOM 1574 O O . CYS B 1 93 ? -5.941 11.523 -4.367 1 97.75 93 CYS B O 1
ATOM 1576 N N . GLY B 1 94 ? -4.066 10.367 -3.674 1 95 94 GLY B N 1
ATOM 1577 C CA . GLY B 1 94 ? -4.297 9.25 -4.574 1 95 94 GLY B CA 1
ATOM 1578 C C . GLY B 1 94 ? -3.428 8.047 -4.262 1 95 94 GLY B C 1
ATOM 1579 O O . GLY B 1 94 ? -2.453 8.156 -3.516 1 95 94 GLY B O 1
ATOM 1580 N N . CYS B 1 95 ? -3.838 6.895 -4.828 1 94.19 95 CYS B N 1
ATOM 1581 C CA . CYS B 1 95 ? -3.035 5.684 -4.719 1 94.19 95 CYS B CA 1
ATOM 1582 C C . CYS B 1 95 ? -1.882 5.703 -5.715 1 94.19 95 CYS B C 1
ATOM 1584 O O . CYS B 1 95 ? -2.104 5.719 -6.926 1 94.19 95 CYS B O 1
ATOM 1586 N N . GLN B 1 96 ? -0.657 5.676 -5.141 1 93.62 96 GLN B N 1
ATOM 1587 C CA . GLN B 1 96 ? 0.531 5.766 -5.98 1 93.62 96 GLN B CA 1
ATOM 1588 C C . GLN B 1 96 ? 1.378 4.5 -5.879 1 93.62 96 GLN B C 1
ATOM 1590 O O . GLN B 1 96 ? 1.525 3.932 -4.797 1 93.62 96 GLN B O 1
ATOM 1595 N N . LYS B 1 97 ? 1.941 4.137 -7 1 92.5 97 LYS B N 1
ATOM 1596 C CA . LYS B 1 97 ? 2.764 2.93 -7.047 1 92.5 97 LYS B CA 1
ATOM 1597 C C . LYS B 1 97 ? 4.008 3.078 -6.176 1 92.5 97 LYS B C 1
ATOM 1599 O O . LYS B 1 97 ? 4.613 4.152 -6.125 1 92.5 97 LYS B O 1
ATOM 1604 N N . THR B 1 98 ? 4.359 2.008 -5.492 1 88.69 98 THR B N 1
ATOM 1605 C CA . THR B 1 98 ? 5.598 1.94 -4.727 1 88.69 98 THR B CA 1
ATOM 1606 C C . THR B 1 98 ? 6.246 0.567 -4.867 1 88.69 98 THR B C 1
ATOM 1608 O O . THR B 1 98 ? 5.57 -0.418 -5.168 1 88.69 98 THR B O 1
ATOM 1611 N N . GLU B 1 99 ? 7.551 0.55 -4.719 1 84 99 GLU B N 1
ATOM 1612 C CA . GLU B 1 99 ? 8.242 -0.735 -4.762 1 84 99 GLU B CA 1
ATOM 1613 C C . GLU B 1 99 ? 7.938 -1.57 -3.521 1 84 99 GLU B C 1
ATOM 1615 O O . GLU B 1 99 ? 7.875 -1.04 -2.41 1 84 99 GLU B O 1
ATOM 1620 N N . CYS B 1 100 ? 7.637 -2.793 -3.811 1 79.75 100 CYS B N 1
ATOM 1621 C CA . CYS B 1 100 ? 7.301 -3.709 -2.727 1 79.75 100 CYS B CA 1
ATOM 1622 C C . CYS B 1 100 ? 8.547 -4.395 -2.186 1 79.75 100 CYS B C 1
ATOM 1624 O O . CYS B 1 100 ? 8.844 -5.535 -2.549 1 79.75 100 CYS B O 1
ATOM 1626 N N . VAL B 1 101 ? 9.43 -3.73 -1.562 1 71.38 101 VAL B N 1
ATOM 1627 C CA . VAL B 1 101 ? 10.648 -4.309 -1.003 1 71.38 101 VAL B CA 1
ATOM 1628 C C . VAL B 1 101 ? 10.531 -4.383 0.518 1 71.38 101 VAL B C 1
ATOM 1630 O O . VAL B 1 101 ? 9.977 -3.484 1.15 1 71.38 101 VAL B O 1
ATOM 1633 N N . THR B 1 102 ? 10.617 -5.695 0.99 1 63.44 102 THR B N 1
ATOM 1634 C CA . THR B 1 102 ? 10.656 -5.797 2.445 1 63.44 102 THR B CA 1
ATOM 1635 C C . THR B 1 102 ? 11.789 -4.953 3.016 1 63.44 102 THR B C 1
ATOM 1637 O O . THR B 1 102 ? 12.93 -5.031 2.545 1 63.44 102 THR B O 1
ATOM 1640 N N . PRO B 1 103 ? 11.438 -3.928 3.742 1 54.94 103 PRO B N 1
ATOM 1641 C CA . PRO B 1 103 ? 12.539 -3.145 4.301 1 54.94 103 PRO B CA 1
ATOM 1642 C C . PRO B 1 103 ? 13.633 -4.016 4.914 1 54.94 103 PRO B C 1
ATOM 1644 O O . PRO B 1 103 ? 13.336 -5.051 5.516 1 54.94 103 PRO B O 1
ATOM 1647 N N . GLU B 1 104 ? 14.719 -4.234 4.176 1 47.06 104 GLU B N 1
ATOM 1648 C CA . GLU B 1 104 ? 15.852 -4.945 4.766 1 47.06 104 GLU B CA 1
ATOM 1649 C C . GLU B 1 104 ? 15.938 -4.703 6.27 1 47.06 104 GLU B C 1
ATOM 1651 O O . GLU B 1 104 ? 15.906 -3.555 6.719 1 47.06 104 GLU B O 1
ATOM 1656 N N . ALA B 1 105 ? 15.43 -5.648 7.035 1 44.41 105 ALA B N 1
ATOM 1657 C CA . ALA B 1 105 ? 15.812 -5.523 8.438 1 44.41 105 ALA B CA 1
ATOM 1658 C C . ALA B 1 105 ? 17.266 -5.051 8.57 1 44.41 105 ALA B C 1
ATOM 1660 O O . ALA B 1 105 ? 18.156 -5.617 7.949 1 44.41 105 ALA B O 1
ATOM 1661 N N . THR B 1 106 ? 17.547 -3.838 8.766 1 38.28 106 THR B N 1
ATOM 1662 C CA . THR B 1 106 ? 18.906 -3.535 9.227 1 38.28 106 THR B CA 1
ATOM 1663 C C . THR B 1 106 ? 19.375 -4.582 10.227 1 38.28 106 THR B C 1
ATOM 1665 O O . THR B 1 106 ? 18.812 -4.715 11.312 1 38.28 106 THR B O 1
ATOM 1668 N N . GLN B 1 107 ? 19.688 -5.738 9.789 1 38.16 107 GLN B N 1
ATOM 1669 C CA . GLN B 1 107 ? 20.391 -6.66 10.664 1 38.16 107 GLN B CA 1
ATOM 1670 C C . GLN B 1 107 ? 21.297 -5.91 11.641 1 38.16 107 GLN B C 1
ATOM 1672 O O . GLN B 1 107 ? 22.281 -5.285 11.234 1 38.16 107 GLN B O 1
ATOM 1677 N N . VAL B 1 108 ? 20.812 -5.336 12.656 1 39.59 108 VAL B N 1
ATOM 1678 C CA . VAL B 1 108 ? 21.719 -4.957 13.734 1 39.59 108 VAL B CA 1
ATOM 1679 C C . VAL B 1 108 ? 22.703 -6.082 13.992 1 39.59 108 VAL B C 1
ATOM 1681 O O . VAL B 1 108 ? 22.328 -7.184 14.398 1 39.59 108 VAL B O 1
ATOM 1684 N N . THR B 1 109 ? 23.656 -6.297 13.156 1 34.19 109 THR B N 1
ATOM 1685 C CA . THR B 1 109 ? 24.828 -7.07 13.57 1 34.19 109 THR B CA 1
ATOM 1686 C C . THR B 1 109 ? 25.219 -6.715 15 1 34.19 109 THR B C 1
ATOM 1688 O O . THR B 1 109 ? 25.641 -5.582 15.266 1 34.19 109 THR B O 1
ATOM 1691 N N . ARG B 1 110 ? 24.516 -7.059 15.953 1 38.56 110 ARG B N 1
ATOM 1692 C CA . ARG B 1 110 ? 25.016 -7.016 17.328 1 38.56 110 ARG B CA 1
ATOM 1693 C C . ARG B 1 110 ? 26.406 -7.629 17.406 1 38.56 110 ARG B C 1
ATOM 1695 O O . ARG B 1 110 ? 26.594 -8.805 17.094 1 38.56 110 ARG B O 1
ATOM 1702 N N . SER B 1 111 ? 27.344 -6.812 17.094 1 38.09 111 SER B N 1
ATOM 1703 C CA . SER B 1 111 ? 28.719 -7.148 17.406 1 38.09 111 SER B CA 1
ATOM 1704 C C . SER B 1 111 ? 28.828 -7.918 18.719 1 38.09 111 SER B C 1
ATOM 1706 O O . SER B 1 111 ? 28.422 -7.422 19.781 1 38.09 111 SER B O 1
ATOM 1708 N N . GLN B 1 112 ? 28.406 -9.125 18.688 1 40.38 112 GLN B N 1
ATOM 1709 C CA . GLN B 1 112 ? 28.812 -9.93 19.844 1 40.38 112 GLN B CA 1
ATOM 1710 C C . GLN B 1 112 ? 30.281 -9.672 20.188 1 40.38 112 GLN B C 1
ATOM 1712 O O . GLN B 1 112 ? 31.172 -9.992 19.406 1 40.38 112 GLN B O 1
ATOM 1717 N N . ARG B 1 113 ? 30.641 -8.445 20.625 1 38.34 113 ARG B N 1
ATOM 1718 C CA . ARG B 1 113 ? 31.906 -8.312 21.312 1 38.34 113 ARG B CA 1
ATOM 1719 C C . ARG B 1 113 ? 32.125 -9.477 22.281 1 38.34 113 ARG B C 1
ATOM 1721 O O . ARG B 1 113 ? 31.344 -9.672 23.203 1 38.34 113 ARG B O 1
ATOM 1728 N N . ARG B 1 114 ? 32.594 -10.57 21.797 1 34.12 114 ARG B N 1
ATOM 1729 C CA . ARG B 1 114 ? 33.25 -11.562 22.641 1 34.12 114 ARG B CA 1
ATOM 1730 C C . ARG B 1 114 ? 34.188 -10.898 23.641 1 34.12 114 ARG B C 1
ATOM 1732 O O . ARG B 1 114 ? 35.094 -10.156 23.25 1 34.12 114 ARG B O 1
ATOM 1739 N N . ARG B 1 115 ? 33.656 -10.445 24.75 1 38.16 115 ARG B N 1
ATOM 1740 C CA . ARG B 1 115 ? 34.531 -10.219 25.875 1 38.16 115 ARG B CA 1
ATOM 1741 C C . ARG B 1 115 ? 35.594 -11.32 25.969 1 38.16 115 ARG B C 1
ATOM 1743 O O . ARG B 1 115 ? 35.25 -12.5 26.062 1 38.16 115 ARG B O 1
ATOM 1750 N N . ARG B 1 116 ? 36.75 -11.023 25.297 1 29.14 116 ARG B N 1
ATOM 1751 C CA . ARG B 1 116 ? 37.969 -11.648 25.828 1 29.14 116 ARG B CA 1
ATOM 1752 C C . ARG B 1 116 ? 38.062 -11.43 27.328 1 29.14 116 ARG B C 1
ATOM 1754 O O . ARG B 1 116 ? 37.812 -10.328 27.828 1 29.14 116 ARG B O 1
#

Organism: NCBI:txid62062

InterPro domains:
  IPR006207 Cystine knot, C-terminal [PS01185] (62-100)
  IPR006207 Cystine knot, C-terminal [PS01225] (5-101)
  IPR006207 Cystine knot, C-terminal [SM00041] (16-101)
  IPR006208 Glycoprotein hormone subunit beta [PF00007] (12-108)
  IPR029034 Cystine-knot cytokine [G3DSA:2.10.90.10] (2-106)
  IPR029034 Cystine-knot cytokine [SSF57501] (12-101)
  IPR050780 Mucin/von Willebrand/Thrombospondin superfamily [PTHR11339] (11-93)

Foldseek 3Di:
DPDPPDDPPPWAAKWKDWDWDWDDDPQKTFPGTDIAIDIDTDDDWDWDADPVVRDIDIWDWDKDAPDKDKDKTWIAHPVGDIDIDIDIHGDIIDIGTDDPDDPPPPPPPPPPPPPD/DDDPPDDPPPWAAKWKDWDWDWDDDPQKTFPGTDIAIDIDTDDDWDWDADPVVRDIDIWDWDKDAPDKDKDKTWIAHPVGDIDIDIDIHGDIIDIGTDDDDDPPPPPPPPPPPPPD